Protein 3HZ8 (pdb70)

Foldseek 3Di:
DPFDDDPPFKHWAPDFDDDPDPLAKEKEWEAFLLDPQQLVLLVVVVVLQVVDDPRYDYHYAYADPDPLRLQRRLLVQLCVPQVVVPSSVVSNVSSCCCHPVVFPCSDVVSVLVVLVPDDVTNSVSSSVSSVDVSSNVSSVVSHVCCVVRVVPDPGWIDILRIMTGDDPGSNVSSVSNVSVNVVNSVVSVVVD

Secondary structure (DSSP, 8-state):
--S--BTTTEEE-SSPPPPSSTTSEEEEEEE-TT-HHHHHHHHHHHHHHTT--TTEEEEEEE---SGGGHHHHHHHHHHHHHTGGGHHHHHHHHHIIIIIS---TTSHHHHHHHHHH-TTTTHHHHHHHHHSHHHHHHHHHHHHHHHHTT--SSSEEEETTTEEE--SSHHHHHHHHHHHHHHHHHHHHHT-

B-factor: mean 16.26, std 8.24, range [5.69, 91.49]

CATH classification: 3.40.30.10

Sequence (192 aa):
PAGLVEGQNYTVLANPIPQQQAGKVEVLEFFGYFCPHHCAHLEPVLSKHAKSFKDDMYLRTEHVVWQKEMLLTLARLAAAVDMMAAADSKDVVANSHIFDAMMVNQKIKLQNPEVLKKWLGEQTAFDGKKVLAAYESPESQARADDKMQELTETFQIDDGVPTVIIVGGKYKVEFADWESGMNTIDLLADKVREEQKAAQ

Structure (mmCIF, N/CA/C/O backbone):
data_3HZ8
#
_entry.id   3HZ8
#
_cell.length_a   44.307
_cell.length_b   47.615
_cell.length_c   79.820
_cell.angle_alpha   90.00
_cell.angle_beta   90.00
_cell.angle_gamma   90.00
#
_symmetry.space_group_name_H-M   'P 21 21 21'
#
loop_
_entity.id
_entity.type
_entity.pdbx_description
1 polymer 'Thiol:disulfide interchange protein DsbA'
2 water water
#
loop_
_atom_site.group_PDB
_atom_site.id
_atom_site.type_symbol
_atom_site.label_atom_id
_atom_site.label_alt_id
_atom_site.label_comp_id
_atom_site.label_asym_id
_atom_site.label_entity_id
_atom_site.label_seq_id
_atom_site.pdbx_PDB_ins_code
_atom_site.Cartn_x
_atom_site.Cartn_y
_atom_site.Cartn_z
_atom_site.occupancy
_atom_site.B_iso_or_equiv
_atom_site.auth_seq_id
_atom_site.auth_comp_id
_atom_site.auth_asym_id
_atom_site.auth_atom_id
_atom_site.pdbx_PDB_model_num
ATOM 1 N N . PRO A 1 2 ? 54.651 25.284 -7.868 1.00 27.32 23 PRO A N 1
ATOM 2 C CA . PRO A 1 2 ? 54.237 26.598 -7.288 1.00 26.84 23 PRO A CA 1
ATOM 3 C C . PRO A 1 2 ? 52.744 26.887 -7.498 1.00 26.69 23 PRO A C 1
ATOM 4 O O . PRO A 1 2 ? 52.185 27.802 -6.873 1.00 27.09 23 PRO A O 1
ATOM 6 N N . ALA A 1 3 ? 52.108 26.100 -8.371 1.00 26.19 24 ALA A N 1
ATOM 7 C CA . ALA A 1 3 ? 50.673 26.210 -8.644 1.00 25.48 24 ALA A CA 1
ATOM 8 C C . ALA A 1 3 ? 49.834 25.296 -7.743 1.00 24.61 24 ALA A C 1
ATOM 9 O O . ALA A 1 3 ? 50.259 24.189 -7.385 1.00 25.56 24 ALA A O 1
ATOM 11 N N . GLY A 1 4 ? 48.644 25.768 -7.381 1.00 22.90 25 GLY A N 1
ATOM 12 C CA . GLY A 1 4 ? 47.763 25.018 -6.498 1.00 20.36 25 GLY A CA 1
ATOM 13 C C . GLY A 1 4 ? 48.298 24.947 -5.082 1.00 18.16 25 GLY A C 1
ATOM 14 O O . GLY A 1 4 ? 48.894 25.897 -4.581 1.00 17.70 25 GLY A O 1
ATOM 15 N N . LEU A 1 5 ? 48.082 23.807 -4.442 1.00 16.68 26 LEU A N 1
ATOM 16 C CA . LEU A 1 5 ? 48.472 23.621 -3.053 1.00 15.34 26 LEU A CA 1
ATOM 17 C C . LEU A 1 5 ? 49.971 23.456 -2.898 1.00 14.91 26 LEU A C 1
ATOM 18 O O . LEU A 1 5 ? 50.577 22.605 -3.543 1.00 15.77 26 LEU A O 1
ATOM 23 N N . VAL A 1 6 ? 50.580 24.292 -2.062 1.00 14.31 27 VAL A N 1
ATOM 24 C CA . VAL A 1 6 ? 52.000 24.163 -1.779 1.00 14.54 27 VAL A CA 1
ATOM 25 C C . VAL A 1 6 ? 52.189 24.167 -0.266 1.00 13.65 27 VAL A C 1
ATOM 26 O O . VAL A 1 6 ? 51.970 25.178 0.398 1.00 12.68 27 VAL A O 1
ATOM 30 N N . GLU A 1 7 ? 52.588 23.018 0.275 1.00 13.68 28 GLU A N 1
ATOM 31 C CA . GLU A 1 7 ? 52.771 22.899 1.700 1.00 13.45 28 GLU A CA 1
ATOM 32 C C . GLU A 1 7 ? 53.828 23.865 2.204 1.00 13.55 28 GLU A C 1
ATOM 33 O O . GLU A 1 7 ? 54.931 23.960 1.642 1.00 14.22 28 GLU A O 1
ATOM 39 N N . GLY A 1 8 ? 53.484 24.586 3.268 1.00 13.50 29 GLY A N 1
ATOM 40 C CA . GLY A 1 8 ? 54.355 25.599 3.849 1.00 13.70 29 GLY A CA 1
ATOM 41 C C . GLY A 1 8 ? 54.148 26.977 3.250 1.00 14.42 29 GLY A C 1
ATOM 42 O O . GLY A 1 8 ? 54.684 27.967 3.773 1.00 15.87 29 GLY A O 1
ATOM 43 N N . GLN A 1 9 ? 53.378 27.051 2.162 1.00 14.46 30 GLN A N 1
ATOM 44 C CA . GLN A 1 9 ? 53.135 28.323 1.497 1.00 14.43 30 GLN A CA 1
ATOM 45 C C . GLN A 1 9 ? 51.683 28.765 1.639 1.00 13.54 30 GLN A C 1
ATOM 46 O O . GLN A 1 9 ? 51.415 29.777 2.266 1.00 15.02 30 GLN A O 1
ATOM 52 N N . ASN A 1 10 ? 50.751 28.008 1.070 1.00 12.16 31 ASN A N 1
ATOM 53 C CA . ASN A 1 10 ? 49.336 28.355 1.220 1.00 11.38 31 ASN A CA 1
ATOM 54 C C . ASN A 1 10 ? 48.563 27.432 2.168 1.00 10.62 31 ASN A C 1
ATOM 55 O O . ASN A 1 10 ? 47.401 27.677 2.446 1.00 10.15 31 ASN A O 1
ATOM 60 N N . TYR A 1 11 ? 49.225 26.391 2.671 1.00 9.74 32 TYR A N 1
ATOM 61 C CA . TYR A 1 11 ? 48.643 25.576 3.737 1.00 9.42 32 TYR A CA 1
ATOM 62 C C . TYR A 1 11 ? 49.733 24.887 4.518 1.00 9.04 32 TYR A C 1
ATOM 63 O O . TYR A 1 11 ? 50.872 24.739 4.041 1.00 9.90 32 TYR A O 1
ATOM 72 N N . THR A 1 12 ? 49.383 24.473 5.731 1.00 8.71 33 THR A N 1
ATOM 73 C CA . THR A 1 12 ? 50.252 23.622 6.533 1.00 8.43 33 THR A CA 1
ATOM 74 C C . THR A 1 12 ? 49.430 22.474 7.101 1.00 8.22 33 THR A C 1
ATOM 75 O O . THR A 1 12 ? 48.196 22.481 7.017 1.00 8.46 33 THR A O 1
ATOM 79 N N . VAL A 1 13 ? 50.125 21.473 7.643 1.00 8.43 34 VAL A N 1
ATOM 80 C CA . VAL A 1 13 ? 49.456 20.281 8.185 1.00 8.70 34 VAL A CA 1
ATOM 81 C C . VAL A 1 13 ? 49.594 20.245 9.699 1.00 8.55 34 VAL A C 1
ATOM 82 O O . VAL A 1 13 ? 50.698 20.378 10.231 1.00 8.64 34 VAL A O 1
ATOM 86 N N . LEU A 1 14 ? 48.469 20.055 10.390 1.00 8.05 35 LEU A N 1
ATOM 87 C CA . LEU A 1 14 ? 48.486 20.020 11.851 1.00 8.70 35 LEU A CA 1
ATOM 88 C C . LEU A 1 14 ? 49.236 18.798 12.373 1.00 8.47 35 LEU A C 1
ATOM 89 O O . LEU A 1 14 ? 49.184 17.721 11.759 1.00 8.58 35 LEU A O 1
ATOM 94 N N . ALA A 1 15 ? 49.901 18.974 13.520 1.00 8.09 36 ALA A N 1
ATOM 95 C CA . ALA A 1 15 ? 50.613 17.881 14.180 1.00 7.79 36 ALA A CA 1
ATOM 96 C C . ALA A 1 15 ? 49.656 16.816 14.704 1.00 7.70 36 ALA A C 1
ATOM 97 O O . ALA A 1 15 ? 49.990 15.626 14.744 1.00 7.71 36 ALA A O 1
ATOM 99 N N . ASN A 1 16 ? 48.475 17.266 15.113 1.00 7.32 37 ASN A N 1
ATOM 100 C CA . ASN A 1 16 ? 47.443 16.438 15.710 1.00 7.97 37 ASN A CA 1
ATOM 101 C C . ASN A 1 16 ? 46.112 16.878 15.127 1.00 7.83 37 ASN A C 1
ATOM 102 O O . ASN A 1 16 ? 45.702 18.026 15.313 1.00 7.32 37 ASN A O 1
ATOM 107 N N . PRO A 1 17 ? 45.443 15.983 14.382 1.00 7.76 38 PRO A N 1
ATOM 108 C CA . PRO A 1 17 ? 44.224 16.418 13.714 1.00 7.62 38 PRO A CA 1
ATOM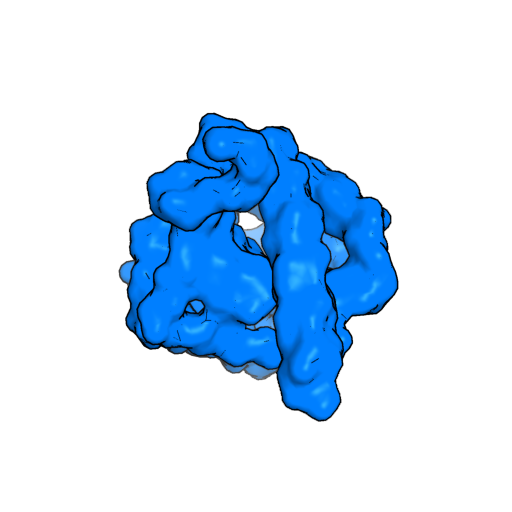 109 C C . PRO A 1 17 ? 43.067 16.678 14.681 1.00 6.97 38 PRO A C 1
ATOM 110 O O . PRO A 1 17 ? 42.968 16.050 15.740 1.00 8.54 38 PRO A O 1
ATOM 114 N N . ILE A 1 18 ? 42.204 17.627 14.317 1.00 6.78 39 ILE A N 1
ATOM 115 C CA . ILE A 1 18 ? 41.007 17.918 15.108 1.00 7.23 39 ILE A CA 1
ATOM 116 C C . ILE A 1 18 ? 39.866 17.016 14.643 1.00 8.20 39 ILE A C 1
ATOM 117 O O . ILE A 1 18 ? 39.526 17.016 13.472 1.00 8.55 39 ILE A O 1
ATOM 122 N N . PRO A 1 19 ? 39.298 16.205 15.557 1.00 8.64 40 PRO A N 1
ATOM 123 C CA . PRO A 1 19 ? 38.174 15.379 15.092 1.00 9.40 40 PRO A CA 1
ATOM 124 C C . PRO A 1 19 ? 37.034 16.219 14.506 1.00 9.66 40 PRO A C 1
ATOM 125 O O . PRO A 1 19 ? 36.653 17.257 15.072 1.00 9.62 40 PRO A O 1
ATOM 129 N N . GLN A 1 20 ? 36.509 15.780 13.366 1.00 10.59 41 GLN A N 1
ATOM 130 C CA . GLN A 1 20 ? 35.392 16.459 12.718 1.00 11.60 41 GLN A CA 1
ATOM 131 C C . GLN A 1 20 ? 34.098 16.153 13.449 1.00 11.79 41 GLN A C 1
ATOM 132 O O . GLN A 1 20 ? 33.951 15.071 14.024 1.00 12.72 41 GLN A O 1
ATOM 138 N N . GLN A 1 21 ? 33.164 17.097 13.427 1.00 11.48 42 GLN A N 1
ATOM 139 C CA . GLN A 1 21 ? 31.841 16.844 14.007 1.00 12.34 42 GLN A CA 1
ATOM 140 C C . GLN A 1 21 ? 31.065 15.778 13.242 1.00 13.31 42 GLN A C 1
ATOM 141 O O . GLN A 1 21 ? 30.390 14.953 13.860 1.00 13.21 42 GLN A O 1
ATOM 147 N N . GLN A 1 22 ? 31.145 15.813 11.905 1.00 14.23 43 GLN A N 1
ATOM 148 C CA . GLN A 1 22 ? 30.439 14.857 11.041 1.00 15.79 43 GLN A CA 1
ATOM 149 C C . GLN A 1 22 ? 31.408 14.005 10.220 1.00 17.23 43 GLN A C 1
ATOM 150 O O . GLN A 1 22 ? 32.163 14.528 9.406 1.00 17.67 43 GLN A O 1
ATOM 156 N N . ALA A 1 23 ? 31.348 12.688 10.421 1.00 18.91 44 ALA A N 1
ATOM 157 C CA . ALA A 1 23 ? 32.107 11.719 9.624 1.00 19.94 44 ALA A CA 1
ATOM 158 C C . ALA A 1 23 ? 31.629 11.671 8.180 1.00 20.46 44 ALA A C 1
ATOM 159 O O . ALA A 1 23 ? 30.455 11.908 7.901 1.00 21.58 44 ALA A O 1
ATOM 161 N N . GLY A 1 24 ? 32.547 11.366 7.263 1.00 20.90 45 GLY A N 1
ATOM 162 C CA . GLY A 1 24 ? 32.216 11.205 5.847 1.00 20.75 45 GLY A CA 1
ATOM 163 C C . GLY A 1 24 ? 31.886 12.501 5.132 1.00 20.21 45 GLY A C 1
ATOM 164 O O . GLY A 1 24 ? 31.493 12.492 3.962 1.00 21.50 45 GLY A O 1
ATOM 165 N N . LYS A 1 25 ? 32.028 13.622 5.837 1.00 19.29 46 LYS A N 1
ATOM 166 C CA . LYS A 1 25 ? 31.874 14.933 5.226 1.00 17.36 46 LYS A CA 1
ATOM 167 C C . LYS A 1 25 ? 33.208 15.679 5.260 1.00 15.80 46 LYS A C 1
ATOM 168 O O . LYS A 1 25 ? 34.175 15.205 5.854 1.00 15.28 46 LYS A O 1
ATOM 174 N N . VAL A 1 26 ? 33.255 16.817 4.582 1.00 14.15 47 VAL A N 1
ATOM 175 C CA . VAL A 1 26 ? 34.442 17.673 4.569 1.00 13.15 47 VAL A CA 1
ATOM 176 C C . VAL A 1 26 ? 34.154 18.905 5.421 1.00 11.06 47 VAL A C 1
ATOM 177 O O . VAL A 1 26 ? 33.378 19.783 5.036 1.00 11.52 47 VAL A O 1
ATOM 181 N N . GLU A 1 27 ? 34.784 18.957 6.588 1.00 9.69 48 GLU A N 1
ATOM 182 C CA . GLU A 1 27 ? 34.586 20.062 7.521 1.00 8.69 48 GLU A CA 1
ATOM 183 C C . GLU A 1 27 ? 35.510 21.235 7.192 1.00 8.13 48 GLU A C 1
ATOM 184 O O . GLU A 1 27 ? 36.686 21.031 6.909 1.00 8.69 48 GLU A O 1
ATOM 190 N N . VAL A 1 28 ? 34.958 22.446 7.236 1.00 7.44 49 VAL A N 1
ATOM 191 C CA . VAL A 1 28 ? 35.744 23.686 7.201 1.00 7.07 49 VAL A CA 1
ATOM 192 C C . VAL A 1 28 ? 35.529 24.310 8.572 1.00 7.30 49 VAL A C 1
ATOM 193 O O . VAL A 1 28 ? 34.398 24.684 8.910 1.00 7.69 49 VAL A O 1
ATOM 197 N N . LEU A 1 29 ? 36.604 24.380 9.368 1.00 6.66 50 LEU A N 1
ATOM 198 C CA . LEU A 1 29 ? 36.513 24.838 10.755 1.00 6.86 50 LEU A CA 1
ATOM 199 C C . LEU A 1 29 ? 37.184 26.206 10.904 1.00 6.49 50 LEU A C 1
ATOM 200 O O . LEU A 1 29 ? 38.357 26.342 10.572 1.00 6.90 50 LEU A O 1
ATOM 205 N N . GLU A 1 30 ? 36.441 27.213 11.361 1.00 6.36 51 GLU A N 1
ATOM 206 C CA . GLU A 1 30 ? 37.014 28.520 11.665 1.00 6.00 51 GLU A CA 1
ATOM 207 C C . GLU A 1 30 ? 37.060 28.740 13.170 1.00 6.13 51 GLU A C 1
ATOM 208 O O . GLU A 1 30 ? 36.021 28.713 13.821 1.00 6.83 51 GLU A O 1
ATOM 214 N N . PHE A 1 31 ? 38.257 28.972 13.706 1.00 5.86 52 PHE A N 1
ATOM 215 C CA . PHE A 1 31 ? 38.401 29.538 15.058 1.00 5.92 52 PHE A CA 1
ATOM 216 C C . PHE A 1 31 ? 38.407 31.058 14.938 1.00 5.91 52 PHE A C 1
ATOM 217 O O . PHE A 1 31 ? 39.077 31.600 14.056 1.00 5.84 52 PHE A O 1
ATOM 225 N N . PHE A 1 32 ? 37.682 31.742 15.822 1.00 5.84 53 PHE A N 1
ATOM 226 C CA . PHE A 1 32 ? 37.535 33.190 15.721 1.00 6.42 53 PHE A CA 1
ATOM 227 C C . PHE A 1 32 ? 37.297 33.762 17.110 1.00 6.57 53 PHE A C 1
ATOM 228 O O . PHE A 1 32 ? 37.150 33.018 18.086 1.00 6.50 53 PHE A O 1
ATOM 236 N N . GLY A 1 33 ? 37.255 35.086 17.196 1.00 6.37 54 GLY A N 1
ATOM 237 C CA . GLY A 1 33 ? 36.745 35.758 18.395 1.00 6.77 54 GLY A CA 1
ATOM 238 C C . GLY A 1 33 ? 35.878 36.911 17.932 1.00 6.75 54 GLY A C 1
ATOM 239 O O . GLY A 1 33 ? 36.164 37.523 16.897 1.00 7.50 54 GLY A O 1
ATOM 240 N N . TYR A 1 34 ? 34.824 37.225 18.685 1.00 6.97 55 TYR A N 1
ATOM 241 C CA . TYR A 1 34 ? 33.954 38.351 18.309 1.00 7.41 55 TYR A CA 1
ATOM 242 C C . TYR A 1 34 ? 34.634 39.735 18.490 1.00 8.18 55 TYR A C 1
ATOM 243 O O . TYR A 1 34 ? 34.178 40.734 17.931 1.00 8.84 55 TYR A O 1
ATOM 252 N N . PHE A 1 35 ? 35.724 39.777 19.252 1.00 8.87 56 PHE A N 1
ATOM 253 C CA . PHE A 1 35 ? 36.487 41.027 19.496 1.00 9.47 56 PHE A CA 1
ATOM 254 C C . PHE A 1 35 ? 37.478 41.323 18.384 1.00 9.52 56 PHE A C 1
ATOM 255 O O . PHE A 1 35 ? 38.191 42.318 18.443 1.00 10.38 56 PHE A O 1
ATOM 263 N N . CYS A 1 36 ? 37.569 40.420 17.406 1.00 9.31 57 CYS A N 1
ATOM 264 C CA . CYS A 1 36 ? 38.698 40.351 16.478 1.00 9.25 57 CYS A CA 1
ATOM 265 C C . CYS A 1 36 ? 38.414 41.079 15.145 1.00 9.00 57 CYS A C 1
ATOM 266 O O . CYS A 1 36 ? 37.599 40.615 14.347 1.00 8.49 57 CYS A O 1
ATOM 269 N N . PRO A 1 37 ? 39.079 42.235 14.905 1.00 9.22 58 PRO A N 1
ATOM 270 C CA . PRO A 1 37 ? 38.797 42.931 13.649 1.00 9.40 58 PRO A CA 1
ATOM 271 C C . PRO A 1 37 ? 39.040 42.140 12.369 1.00 9.34 58 PRO A C 1
ATOM 272 O O . PRO A 1 37 ? 38.231 42.230 11.444 1.00 9.61 58 PRO A O 1
ATOM 276 N N . HIS A 1 38 ? 40.109 41.359 12.308 1.00 9.34 59 HIS A N 1
ATOM 277 C CA A HIS A 1 38 ? 40.363 40.590 11.094 0.50 9.40 59 HIS A CA 1
ATOM 278 C CA B HIS A 1 38 ? 40.387 40.568 11.107 0.50 9.54 59 HIS A CA 1
ATOM 279 C C . HIS A 1 38 ? 39.312 39.505 10.913 1.00 9.19 59 HIS A C 1
ATOM 280 O O . HIS A 1 38 ? 38.959 39.156 9.781 1.00 9.36 59 HIS A O 1
ATOM 293 N N . CYS A 1 39 ? 38.808 38.981 12.030 1.00 8.66 60 CYS A N 1
ATOM 294 C CA . CYS A 1 39 ? 37.733 37.995 11.990 1.00 8.04 60 CYS A CA 1
ATOM 295 C C . CYS A 1 39 ? 36.441 38.621 11.444 1.00 8.22 60 CYS A C 1
ATOM 296 O O . CYS A 1 39 ? 35.706 37.971 10.698 1.00 8.32 60 CYS A O 1
ATOM 299 N N . ALA A 1 40 ? 36.179 39.876 11.820 1.00 8.91 61 ALA A N 1
ATOM 300 C CA . ALA A 1 40 ? 34.997 40.597 11.327 1.00 9.18 61 ALA A CA 1
ATOM 301 C C . ALA A 1 40 ? 35.093 40.839 9.832 1.00 9.59 61 ALA A C 1
ATOM 302 O O . ALA A 1 40 ? 34.065 40.847 9.146 1.00 10.47 61 ALA A O 1
ATOM 304 N N . HIS A 1 41 ? 36.317 41.027 9.333 1.00 10.23 62 HIS A N 1
ATOM 305 C CA . HIS A 1 41 ? 36.529 41.224 7.901 1.00 11.25 62 HIS A CA 1
ATOM 306 C C . HIS A 1 41 ? 36.450 39.930 7.120 1.00 10.25 62 HIS A C 1
ATOM 307 O O . HIS A 1 41 ? 35.954 39.914 5.999 1.00 10.62 62 HIS A O 1
ATOM 314 N N . LEU A 1 42 ? 36.986 38.848 7.684 1.00 9.14 63 LEU A N 1
ATOM 315 C CA . LEU A 1 42 ? 36.867 37.542 7.032 1.00 8.61 63 LEU A CA 1
ATOM 316 C C . LEU A 1 42 ? 35.402 37.105 6.934 1.00 9.10 63 LEU A C 1
ATOM 317 O O . LEU A 1 42 ? 35.009 36.453 5.962 1.00 10.00 63 LEU A O 1
ATOM 322 N N . GLU A 1 43 ? 34.612 37.461 7.954 1.00 9.44 64 GLU A N 1
ATOM 323 C CA . GLU A 1 43 ? 33.246 36.969 8.100 1.00 9.99 64 GLU A CA 1
ATOM 324 C C . GLU A 1 43 ? 32.402 37.016 6.818 1.00 10.40 64 GLU A C 1
ATOM 325 O O . GLU A 1 43 ? 31.925 35.971 6.379 1.00 10.59 64 GLU A O 1
ATOM 331 N N . PRO A 1 44 ? 32.225 38.214 6.207 1.00 11.05 65 PRO A N 1
ATOM 332 C CA . PRO A 1 44 ? 31.386 38.247 5.000 1.00 11.14 65 PRO A CA 1
ATOM 333 C C . PRO A 1 44 ? 31.914 37.419 3.822 1.00 11.15 65 PRO A C 1
ATOM 334 O O . PRO A 1 44 ? 31.123 36.885 3.029 1.00 11.44 65 PRO A O 1
ATOM 338 N N . VAL A 1 45 ? 33.237 37.303 3.713 1.00 10.73 66 VAL A N 1
ATOM 339 C CA . VAL A 1 45 ? 33.856 36.526 2.637 1.00 10.26 66 VAL A CA 1
ATOM 340 C C . VAL A 1 45 ? 33.591 35.036 2.834 1.00 10.40 66 VAL A C 1
ATOM 341 O O . VAL A 1 45 ? 33.186 34.311 1.899 1.00 9.75 66 VAL A O 1
ATOM 345 N N . LEU A 1 46 ? 33.823 34.579 4.066 1.00 9.92 67 LEU A N 1
ATOM 346 C CA . LEU A 1 46 ? 33.709 33.167 4.383 1.00 10.44 67 LEU A CA 1
ATOM 347 C C . LEU A 1 46 ? 32.250 32.727 4.382 1.00 10.19 67 LEU A C 1
ATOM 348 O O . LEU A 1 46 ? 31.922 31.662 3.872 1.00 9.87 67 LEU A O 1
ATOM 353 N N . SER A 1 47 ? 31.383 33.542 4.965 1.00 10.95 68 SER A N 1
ATOM 354 C CA . SER A 1 47 ? 29.965 33.184 4.993 1.00 12.11 68 SER A CA 1
ATOM 355 C C . SER A 1 47 ? 29.364 33.144 3.580 1.00 11.98 68 SER A C 1
ATOM 356 O O . SER A 1 47 ? 28.553 32.257 3.269 1.00 12.83 68 SER A O 1
ATOM 359 N N . LYS A 1 48 ? 29.766 34.083 2.722 1.00 11.86 69 LYS A N 1
ATOM 360 C CA . LYS A 1 48 ? 29.324 34.034 1.326 1.00 12.27 69 LYS A CA 1
ATOM 361 C C . LYS A 1 48 ? 29.838 32.780 0.645 1.00 12.62 69 LYS A C 1
ATOM 362 O O . LYS A 1 48 ? 29.090 32.090 -0.045 1.00 13.27 69 LYS A O 1
ATOM 368 N N . HIS A 1 49 ? 31.122 32.481 0.839 1.00 12.10 70 HIS A N 1
ATOM 369 C CA . HIS A 1 49 ? 31.701 31.330 0.174 1.00 12.58 70 HIS A CA 1
ATOM 370 C C . HIS A 1 49 ? 30.998 30.046 0.592 1.00 13.31 70 HIS A C 1
ATOM 371 O O . HIS A 1 49 ? 30.771 29.165 -0.230 1.00 13.57 70 HIS A O 1
ATOM 378 N N . ALA A 1 50 ? 30.655 29.949 1.877 1.00 14.28 71 ALA A N 1
ATOM 379 C CA . ALA A 1 50 ? 29.967 28.769 2.403 1.00 15.06 71 ALA A CA 1
ATOM 380 C C . ALA A 1 50 ? 28.638 28.486 1.702 1.00 15.95 71 ALA A C 1
ATOM 381 O O . ALA A 1 50 ?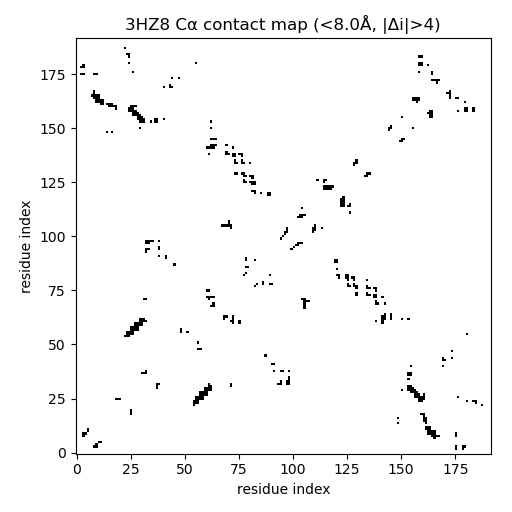 28.183 27.341 1.680 1.00 15.88 71 ALA A O 1
ATOM 383 N N . LYS A 1 51 ? 28.026 29.519 1.121 1.00 17.49 72 LYS A N 1
ATOM 384 C CA . LYS A 1 51 ? 26.799 29.314 0.339 1.00 19.02 72 LYS A CA 1
ATOM 385 C C . LYS A 1 51 ? 27.065 28.473 -0.905 1.00 19.81 72 LYS A C 1
ATOM 386 O O . LYS A 1 51 ? 26.143 27.835 -1.419 1.00 21.08 72 LYS A O 1
ATOM 392 N N . SER A 1 52 ? 28.316 28.475 -1.375 1.00 20.31 73 SER A N 1
ATOM 393 C CA . SER A 1 52 ? 28.745 27.689 -2.549 1.00 21.07 73 SER A CA 1
ATOM 394 C C . SER A 1 52 ? 29.103 26.247 -2.220 1.00 20.72 73 SER A C 1
ATOM 395 O O . SER A 1 52 ? 29.344 25.455 -3.125 1.00 21.09 73 SER A O 1
ATOM 398 N N . PHE A 1 53 ? 29.199 25.919 -0.930 1.00 20.21 74 PHE A N 1
ATOM 399 C CA . PHE A 1 53 ? 29.620 24.584 -0.507 1.00 19.81 74 PHE A CA 1
ATOM 400 C C . PHE A 1 53 ? 28.736 23.499 -1.112 1.00 20.30 74 PHE A C 1
ATOM 401 O O . PHE A 1 53 ? 27.512 23.638 -1.170 1.00 20.52 74 PHE A O 1
ATOM 409 N N . LYS A 1 54 ? 29.370 22.412 -1.537 1.00 20.95 75 LYS A N 1
ATOM 410 C CA . LYS A 1 54 ? 28.669 21.185 -1.901 1.00 21.81 75 LYS A CA 1
ATOM 411 C C . LYS A 1 54 ? 27.954 20.617 -0.678 1.00 21.83 75 LYS A C 1
ATOM 412 O O . LYS A 1 54 ? 28.262 21.002 0.452 1.00 21.74 75 LYS A O 1
ATOM 418 N N . ASP A 1 55 ? 27.005 19.706 -0.903 1.00 21.50 76 ASP A N 1
ATOM 419 C CA . ASP A 1 55 ? 26.214 19.109 0.180 1.00 21.67 76 ASP A CA 1
ATOM 420 C C . ASP A 1 55 ? 27.041 18.290 1.178 1.00 20.82 76 ASP A C 1
ATOM 421 O O . ASP A 1 55 ? 26.573 18.014 2.290 1.00 21.04 76 ASP A O 1
ATOM 426 N N . ASP A 1 56 ? 28.248 17.890 0.778 1.00 19.75 77 ASP A N 1
ATOM 427 C CA . ASP A 1 56 ? 29.129 17.114 1.653 1.00 19.14 77 ASP A CA 1
ATOM 428 C C . ASP A 1 56 ? 30.110 17.980 2.439 1.00 18.43 77 ASP A C 1
ATOM 429 O O . ASP A 1 56 ? 30.960 17.456 3.158 1.00 18.03 77 ASP A O 1
ATOM 434 N N . MET A 1 57 ? 29.974 19.299 2.309 1.00 17.32 78 MET A N 1
ATOM 435 C CA . MET A 1 57 ? 30.810 20.234 3.070 1.00 17.55 78 MET A CA 1
ATOM 436 C C . MET A 1 57 ? 29.981 21.015 4.065 1.00 15.56 78 MET A C 1
ATOM 437 O O . MET A 1 57 ? 28.807 21.264 3.840 1.00 16.17 78 MET A O 1
ATOM 442 N N . TYR A 1 58 ? 30.602 21.435 5.163 1.00 13.49 79 TYR A N 1
ATOM 443 C CA . TYR A 1 58 ? 29.914 22.301 6.109 1.00 11.73 79 TYR A CA 1
ATOM 444 C C . TYR A 1 58 ? 30.905 23.205 6.827 1.00 10.71 79 TYR A C 1
ATOM 445 O O . TYR A 1 58 ? 32.088 22.855 6.959 1.00 10.04 79 TYR A O 1
ATOM 454 N N . LEU A 1 59 ? 30.410 24.357 7.273 1.00 10.56 80 LEU A N 1
ATOM 455 C CA . LEU A 1 59 ? 31.206 25.328 8.021 1.00 10.18 80 LEU A CA 1
ATOM 456 C C . LEU A 1 59 ? 30.909 25.206 9.516 1.00 9.79 80 LEU A C 1
ATOM 457 O O . LEU A 1 59 ? 29.755 25.362 9.948 1.00 11.51 80 LEU A O 1
ATOM 462 N N . ARG A 1 60 ? 31.954 24.902 10.280 1.00 8.59 81 ARG A N 1
ATOM 463 C CA . ARG A 1 60 ? 31.898 24.806 11.735 1.00 7.76 81 ARG A CA 1
ATOM 464 C C . ARG A 1 60 ? 32.669 25.989 12.286 1.00 7.40 81 ARG A C 1
ATOM 465 O O . ARG A 1 60 ? 33.760 26.294 11.784 1.00 7.44 81 ARG A O 1
ATOM 473 N N . THR A 1 61 ? 32.138 26.628 13.323 1.00 7.81 82 THR A N 1
ATOM 474 C CA . THR A 1 61 ? 32.860 27.735 13.957 1.00 7.79 82 THR A CA 1
ATOM 475 C C . THR A 1 61 ? 33.016 27.507 15.454 1.00 8.40 82 THR A C 1
ATOM 476 O O . THR A 1 61 ? 32.124 26.956 16.099 1.00 9.60 82 THR A O 1
ATOM 480 N N . GLU A 1 62 ? 34.169 27.901 15.985 1.00 7.39 8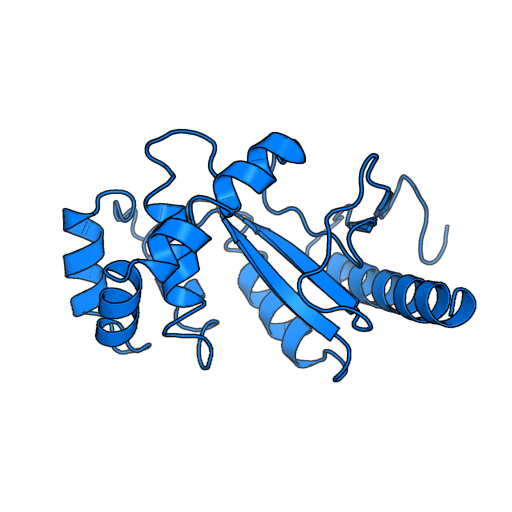3 GLU A N 1
ATOM 481 C CA . GLU A 1 62 ? 34.458 27.754 17.416 1.00 7.73 83 GLU A CA 1
ATOM 482 C C . GLU A 1 62 ? 35.124 29.038 17.905 1.00 7.19 83 GLU A C 1
ATOM 483 O O . GLU A 1 62 ? 36.062 29.532 17.263 1.00 7.74 83 GLU A O 1
ATOM 489 N N . HIS A 1 63 ? 34.629 29.588 19.012 1.00 6.93 84 HIS A N 1
ATOM 490 C CA . HIS A 1 63 ? 35.202 30.819 19.582 1.00 6.94 84 HIS A CA 1
ATOM 491 C C . HIS A 1 63 ? 36.354 30.442 20.492 1.00 7.14 84 HIS A C 1
ATOM 492 O O . HIS A 1 63 ? 36.209 29.550 21.335 1.00 7.50 84 HIS A O 1
ATOM 499 N N . VAL A 1 64 ? 37.503 31.098 20.331 1.00 6.70 85 VAL A N 1
ATOM 500 C CA . VAL A 1 64 ? 38.639 30.812 21.216 1.00 7.35 85 VAL A CA 1
ATOM 501 C C . VAL A 1 64 ? 38.344 31.243 22.658 1.00 7.37 85 VAL A C 1
ATOM 502 O O . VAL A 1 64 ? 37.526 32.139 22.899 1.00 6.98 85 VAL A O 1
ATOM 506 N N . VAL A 1 65 ? 38.999 30.589 23.620 1.00 7.47 86 VAL A N 1
ATOM 507 C CA . VAL A 1 65 ? 38.913 31.009 25.023 1.00 7.75 86 VAL A CA 1
ATOM 508 C C . VAL A 1 65 ? 40.341 31.117 25.554 1.00 7.95 86 VAL A C 1
ATOM 509 O O . VAL A 1 65 ? 41.008 30.103 25.776 1.00 8.72 86 VAL A O 1
ATOM 513 N N . TRP A 1 66 ? 40.805 32.356 25.720 1.00 8.39 87 TRP A N 1
ATOM 514 C CA . TRP A 1 66 ? 42.196 32.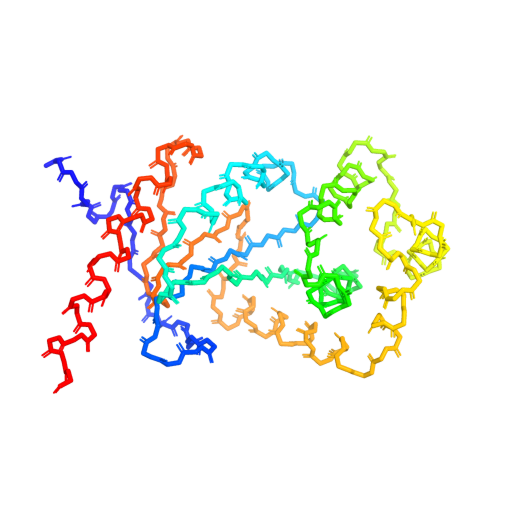642 26.076 1.00 8.42 87 TRP A CA 1
ATOM 515 C C . TRP A 1 66 ? 42.327 33.174 27.505 1.00 8.65 87 TRP A C 1
ATOM 516 O O . TRP A 1 66 ? 43.431 33.354 28.002 1.00 10.02 87 TRP A O 1
ATOM 527 N N . GLN A 1 67 ? 41.192 33.436 28.139 1.00 8.23 88 GLN A N 1
ATOM 528 C CA . GLN A 1 67 ? 41.151 33.857 29.542 1.00 8.42 88 GLN A CA 1
ATOM 529 C C . GLN A 1 67 ? 39.752 33.577 30.079 1.00 8.52 88 GLN A C 1
ATOM 530 O O . GLN A 1 67 ? 38.805 33.431 29.299 1.00 8.45 88 GLN A O 1
ATOM 536 N N . LYS A 1 68 ? 39.596 33.499 31.405 1.00 9.57 89 LYS A N 1
ATOM 537 C CA . LYS A 1 68 ? 38.297 33.088 31.960 1.00 10.28 89 LYS A CA 1
ATOM 538 C C . LYS A 1 68 ? 37.170 34.042 31.564 1.00 9.95 89 LYS A C 1
ATOM 539 O O . LYS A 1 68 ? 36.028 33.629 31.420 1.00 9.92 89 LYS A O 1
ATOM 545 N N . GLU A 1 69 ? 37.510 35.318 31.376 1.00 9.83 90 GLU A N 1
ATOM 546 C CA . GLU A 1 69 ? 36.519 36.326 31.017 1.00 9.99 90 GLU A CA 1
ATOM 547 C C . GLU A 1 69 ? 35.955 36.108 29.616 1.00 9.32 90 GLU A C 1
ATOM 548 O O . GLU A 1 69 ? 34.907 36.646 29.274 1.00 10.03 90 GLU A O 1
ATOM 554 N N . MET A 1 70 ? 36.660 35.315 28.818 1.00 8.59 91 MET A N 1
ATOM 555 C CA . MET A 1 70 ? 36.294 35.096 27.412 1.00 8.11 91 MET A CA 1
ATOM 556 C C . MET A 1 70 ? 35.264 33.979 27.234 1.00 8.46 91 MET A C 1
ATOM 557 O O . MET A 1 70 ? 34.669 33.853 26.164 1.00 7.22 91 MET A O 1
ATOM 562 N N . LEU A 1 71 ? 35.053 33.187 28.286 1.00 8.31 92 LEU A N 1
ATOM 563 C CA A LEU A 1 71 ? 34.074 32.102 28.238 0.50 8.55 92 LEU A CA 1
ATOM 564 C CA B LEU A 1 71 ? 34.064 32.108 28.256 0.50 8.75 92 LEU A CA 1
ATOM 565 C C . LEU A 1 71 ? 32.671 32.606 27.899 1.00 8.95 92 LEU A C 1
ATOM 566 O O . LEU A 1 71 ? 31.938 31.934 27.206 1.00 9.90 92 LEU A O 1
ATOM 575 N N . THR A 1 72 ? 32.320 33.800 28.382 1.00 9.02 93 THR A N 1
ATOM 576 C CA . THR A 1 72 ? 31.009 34.391 28.077 1.00 9.67 93 THR A CA 1
ATOM 577 C C . THR A 1 72 ? 30.805 34.601 26.572 1.00 8.87 93 THR A C 1
ATOM 578 O O . THR A 1 72 ? 29.713 34.361 26.033 1.00 8.79 93 THR A O 1
ATOM 582 N N . LEU A 1 73 ? 31.873 35.015 25.893 1.00 8.40 94 LEU A N 1
ATOM 583 C CA . LEU A 1 73 ? 31.795 35.204 24.448 1.00 8.17 94 LEU A CA 1
ATOM 584 C C . LEU A 1 73 ? 31.669 33.877 23.723 1.00 7.94 94 LEU A C 1
ATOM 585 O O . LEU A 1 73 ? 30.975 33.783 22.720 1.00 8.04 94 LEU A O 1
ATOM 590 N N . ALA A 1 74 ? 32.360 32.852 24.215 1.00 7.05 95 ALA A N 1
ATOM 591 C CA . ALA A 1 74 ? 32.191 31.507 23.667 1.00 7.72 95 ALA A CA 1
ATOM 592 C C . ALA A 1 74 ? 30.758 30.986 23.886 1.00 8.61 95 ALA A C 1
ATOM 593 O O . ALA A 1 74 ? 30.183 30.351 22.986 1.00 8.92 95 ALA A O 1
ATOM 595 N N . ARG A 1 75 ? 30.166 31.271 25.052 1.00 8.58 96 ARG A N 1
ATOM 596 C CA . ARG A 1 75 ? 28.771 30.897 25.297 1.00 9.35 96 ARG A CA 1
ATOM 597 C C . ARG A 1 75 ? 27.809 31.621 24.344 1.00 9.15 96 ARG A C 1
ATOM 598 O O . ARG A 1 75 ? 26.815 31.033 23.888 1.00 9.27 96 ARG A O 1
ATOM 606 N N . LEU A 1 76 ? 28.096 32.891 24.052 1.00 9.27 97 LEU A N 1
ATOM 607 C CA . LEU A 1 76 ? 27.361 33.619 23.005 1.00 9.70 97 LEU A CA 1
ATOM 608 C C . LEU A 1 76 ? 27.486 32.936 21.645 1.00 10.11 97 LEU A C 1
ATOM 609 O O . LEU A 1 76 ? 26.484 32.781 20.943 1.00 10.49 97 LEU A O 1
ATOM 614 N N . ALA A 1 77 ? 28.711 32.571 21.254 1.00 9.64 98 ALA A N 1
ATOM 615 C CA . ALA A 1 77 ? 28.920 31.890 19.968 1.00 10.62 98 ALA A CA 1
ATOM 616 C C . ALA A 1 77 ? 28.106 30.594 19.925 1.00 10.46 98 ALA A C 1
ATOM 617 O O . ALA A 1 77 ? 27.441 30.289 18.911 1.00 11.67 98 ALA A O 1
ATOM 619 N N . ALA A 1 78 ? 28.145 29.846 21.028 1.00 10.86 99 ALA A N 1
ATOM 620 C CA . ALA A 1 78 ? 27.370 28.617 21.165 1.00 11.43 99 ALA A CA 1
ATOM 621 C C . ALA A 1 78 ? 25.885 28.917 20.967 1.00 12.44 99 ALA A C 1
ATOM 622 O O . ALA A 1 78 ? 25.215 28.245 20.188 1.00 13.17 99 ALA A O 1
ATOM 624 N N . ALA A 1 79 ? 25.386 29.948 21.644 1.00 12.83 100 ALA A N 1
ATOM 625 C CA . ALA A 1 79 ? 23.968 30.300 21.565 1.00 13.33 100 ALA A CA 1
ATOM 626 C C . ALA A 1 79 ? 23.526 30.679 20.145 1.00 14.32 100 ALA A C 1
ATOM 627 O O . ALA A 1 79 ? 22.412 30.337 19.719 1.00 14.33 100 ALA A O 1
ATOM 629 N N . VAL A 1 80 ? 24.381 31.406 19.424 1.00 14.85 101 VAL A N 1
ATOM 630 C CA . VAL A 1 80 ? 24.098 31.803 18.039 1.00 16.43 101 VAL A CA 1
ATOM 631 C C . VAL A 1 80 ? 24.012 30.554 17.175 1.00 17.63 101 VAL A C 1
ATOM 632 O O . VAL A 1 80 ? 23.109 30.420 16.348 1.00 18.14 101 VAL A O 1
ATOM 636 N N . ASP A 1 81 ? 24.954 29.637 17.368 1.00 19.00 102 ASP A N 1
ATOM 637 C CA . ASP A 1 81 ? 24.951 28.391 16.617 1.00 20.53 102 ASP A CA 1
ATOM 638 C C . ASP A 1 81 ? 23.646 27.628 16.834 1.00 21.49 102 ASP A C 1
ATOM 639 O O . ASP A 1 81 ? 23.056 27.121 15.873 1.00 22.64 102 ASP A O 1
ATOM 644 N N . MET A 1 82 ? 23.194 27.595 18.093 1.00 21.82 103 MET A N 1
ATOM 645 C CA A MET A 1 82 ? 21.980 26.892 18.510 0.50 22.23 103 MET A CA 1
ATOM 646 C CA B MET A 1 82 ? 21.975 26.886 18.482 0.50 21.94 103 MET A CA 1
ATOM 647 C C . MET A 1 82 ? 20.710 27.549 17.957 1.00 22.88 103 MET A C 1
ATOM 648 O O . MET A 1 82 ? 20.050 27.029 17.053 1.00 22.94 103 MET A O 1
ATOM 657 N N . ALA A 1 83 ? 20.376 28.695 18.530 1.00 23.97 104 ALA A N 1
ATOM 658 C CA . ALA A 1 83 ? 19.104 29.362 18.282 1.00 25.40 104 ALA A CA 1
ATOM 659 C C . ALA A 1 83 ? 19.018 30.117 16.964 1.00 26.26 104 ALA A C 1
ATOM 660 O O . ALA A 1 83 ? 17.919 30.410 16.477 1.00 26.85 104 ALA A O 1
ATOM 662 N N . ALA A 1 84 ? 20.165 30.456 16.394 1.00 27.29 105 ALA A N 1
ATOM 663 C CA . ALA A 1 84 ? 20.178 31.239 15.175 1.00 27.91 105 ALA A CA 1
ATOM 664 C C . ALA A 1 84 ? 20.792 30.484 14.002 1.00 28.61 105 ALA A C 1
ATOM 665 O O . ALA A 1 84 ? 21.292 31.109 13.065 1.00 28.97 105 ALA A O 1
ATOM 667 N N . ALA A 1 85 ? 20.745 29.150 14.041 1.00 29.07 106 ALA A N 1
ATOM 668 C CA . ALA A 1 85 ? 21.331 28.337 12.966 1.00 29.47 106 ALA A CA 1
ATOM 669 C C . ALA A 1 85 ? 20.873 28.787 11.573 1.00 29.88 106 ALA A C 1
ATOM 670 O O . ALA A 1 85 ? 21.691 28.867 10.651 1.00 30.13 106 ALA A O 1
ATOM 672 N N . ASP A 1 86 ? 19.583 29.109 11.432 1.00 30.18 107 ASP A N 1
ATOM 673 C CA . ASP A 1 86 ? 19.012 29.488 10.123 1.00 30.42 107 ASP A CA 1
ATOM 674 C C . ASP A 1 86 ? 19.350 30.910 9.654 1.00 29.72 107 ASP A C 1
ATOM 675 O O . ASP A 1 86 ? 19.197 31.237 8.470 1.00 30.05 107 ASP A O 1
ATOM 680 N N . SER A 1 87 ? 19.797 31.764 10.568 1.00 28.70 108 SER A N 1
ATOM 681 C CA . SER A 1 87 ? 20.295 33.081 10.167 1.00 27.61 108 SER A CA 1
ATOM 682 C C . SER A 1 87 ? 21.504 33.491 11.001 1.00 26.40 108 SER A C 1
ATOM 683 O O . SER A 1 87 ? 21.543 34.569 11.589 1.00 25.97 108 SER A O 1
ATOM 686 N N . LYS A 1 88 ? 22.488 32.600 11.034 1.00 24.83 109 LYS A N 1
ATOM 687 C CA . LYS A 1 88 ? 23.749 32.838 11.721 1.00 23.68 109 LYS A CA 1
ATOM 688 C C . LYS A 1 88 ? 24.486 34.054 11.143 1.00 22.96 109 LYS A C 1
ATOM 689 O O . LYS A 1 88 ? 25.151 34.794 11.870 1.00 22.34 109 LYS A O 1
ATOM 695 N N . ASP A 1 89 ? 24.350 34.275 9.836 1.00 22.44 110 ASP A N 1
ATOM 696 C CA . ASP A 1 89 ? 25.091 35.347 9.179 1.00 22.03 110 ASP A CA 1
ATOM 697 C C . ASP A 1 89 ? 24.720 36.736 9.672 1.00 21.55 110 ASP A C 1
ATOM 698 O O . ASP A 1 89 ? 25.607 37.552 9.928 1.00 21.15 110 ASP A O 1
ATOM 703 N N . VAL A 1 90 ? 23.412 36.991 9.804 1.00 21.21 111 VAL A N 1
ATOM 704 C CA A VAL A 1 90 ? 22.884 38.229 10.381 0.50 21.01 111 VAL A CA 1
ATOM 705 C CA B VAL A 1 90 ? 22.967 38.265 10.365 0.50 20.99 111 VAL A CA 1
ATOM 706 C C . VAL A 1 90 ? 23.345 38.394 11.838 1.00 20.49 111 VAL A C 1
ATOM 707 O O . VAL A 1 90 ? 23.775 39.462 12.247 1.00 20.78 111 VAL A O 1
ATOM 714 N N . ALA A 1 91 ? 23.233 37.309 12.609 1.00 19.83 112 ALA A N 1
ATOM 715 C CA . ALA A 1 91 ? 23.632 37.326 14.032 1.00 18.67 112 ALA A CA 1
ATOM 716 C C . ALA A 1 91 ? 25.113 37.690 14.199 1.00 18.13 112 ALA A C 1
ATOM 717 O O . ALA A 1 91 ? 25.462 38.617 14.930 1.00 17.26 112 ALA A O 1
ATOM 719 N N . ASN A 1 92 ? 25.981 36.980 13.479 1.00 17.20 113 ASN A N 1
ATOM 720 C CA . ASN A 1 92 ? 27.404 37.263 13.529 1.00 16.84 113 ASN A CA 1
ATOM 721 C C . ASN A 1 92 ? 27.732 38.668 13.077 1.00 17.00 113 ASN A C 1
ATOM 722 O O . ASN A 1 92 ? 28.543 39.354 13.700 1.00 16.44 113 ASN A O 1
ATOM 727 N N . SER A 1 93 ? 27.075 39.081 11.992 1.00 17.66 114 SER A N 1
ATOM 728 C CA . SER A 1 93 ? 27.158 40.447 11.503 1.00 18.71 114 SER A CA 1
ATOM 729 C C . SER A 1 93 ? 26.846 41.448 12.615 1.00 18.14 114 SER A C 1
ATOM 730 O O . SER A 1 93 ? 27.637 42.356 12.853 1.00 18.10 114 SER A O 1
ATOM 733 N N . HIS A 1 94 ? 25.706 41.247 13.283 1.00 17.96 115 HIS A N 1
ATOM 734 C CA . HIS A 1 94 ? 25.263 42.100 14.399 1.00 17.94 115 HIS A CA 1
ATOM 735 C C . HIS A 1 94 ? 26.271 42.097 15.559 1.00 17.01 115 HIS A C 1
ATOM 736 O O . HIS A 1 94 ? 26.598 43.135 16.115 1.00 16.16 115 HIS A O 1
ATOM 743 N N . ILE A 1 95 ? 26.788 40.925 15.900 1.00 15.83 116 ILE A N 1
ATOM 744 C CA . ILE A 1 95 ? 27.695 40.809 17.048 1.00 15.41 116 ILE A CA 1
ATOM 745 C C . ILE A 1 95 ? 29.067 41.411 16.783 1.00 15.38 116 ILE A C 1
ATOM 746 O O . ILE A 1 95 ? 29.621 42.108 17.630 1.00 15.27 116 ILE A O 1
ATOM 751 N N . PHE A 1 96 ? 29.632 41.127 15.610 1.00 14.74 117 PHE A N 1
ATOM 752 C CA . PHE A 1 96 ? 30.890 41.758 15.249 1.00 14.74 117 PHE A CA 1
ATOM 753 C C . PHE A 1 96 ? 30.769 43.278 15.250 1.00 15.33 117 PHE A C 1
ATOM 754 O O . PHE A 1 96 ? 31.669 43.947 15.726 1.00 15.17 117 PHE A O 1
ATOM 762 N N . ASP A 1 97 ? 29.663 43.806 14.716 1.00 16.41 118 ASP A N 1
ATOM 763 C CA . ASP A 1 97 ? 29.459 45.263 14.716 1.00 17.83 118 ASP A CA 1
ATOM 764 C C . ASP A 1 97 ? 29.422 45.800 16.152 1.00 17.40 118 ASP A C 1
ATOM 765 O O . ASP A 1 97 ? 30.172 46.708 16.501 1.00 18.14 118 ASP A O 1
ATOM 770 N N . ALA A 1 98 ? 28.580 45.197 16.986 1.00 17.28 119 ALA A N 1
ATOM 771 C CA . ALA A 1 98 ? 28.470 45.590 18.395 1.00 17.44 119 ALA A CA 1
ATOM 772 C C . ALA A 1 98 ? 29.812 45.609 19.135 1.00 17.64 119 ALA A C 1
ATOM 773 O O . ALA A 1 98 ? 30.113 46.557 19.854 1.00 17.98 119 ALA A O 1
ATOM 775 N N . MET A 1 99 ? 30.620 44.560 18.953 1.00 17.65 120 MET A N 1
ATOM 776 C CA A MET A 1 99 ? 31.911 44.442 19.632 0.50 17.88 120 MET A CA 1
ATOM 777 C CA B MET A 1 99 ? 31.900 44.480 19.648 0.50 17.90 120 MET A CA 1
ATOM 778 C C . MET A 1 99 ? 32.998 45.296 18.990 1.00 18.54 120 MET A C 1
ATOM 779 O O . MET A 1 99 ? 33.652 46.081 19.655 1.00 19.26 120 MET A O 1
ATOM 788 N N . VAL A 1 100 ? 33.187 45.112 17.687 1.00 19.38 121 VAL A N 1
ATOM 789 C CA . VAL A 1 100 ? 34.285 45.755 16.973 1.00 20.55 121 VAL A CA 1
ATOM 790 C C . VAL A 1 100 ? 34.007 47.240 16.711 1.00 21.29 121 VAL A C 1
ATOM 791 O O . VAL A 1 100 ? 34.843 48.089 17.022 1.00 22.12 121 VAL A O 1
ATOM 795 N N . ASN A 1 101 ? 32.824 47.549 16.182 1.00 22.02 122 ASN A N 1
ATOM 796 C CA . ASN A 1 101 ? 32.464 48.935 15.860 1.00 22.56 122 ASN A CA 1
ATOM 797 C C . ASN A 1 101 ? 31.870 49.730 17.032 1.00 22.66 122 ASN A C 1
ATOM 798 O O . ASN A 1 101 ? 32.344 50.825 17.330 1.00 23.32 122 ASN A O 1
ATOM 803 N N . GLN A 1 102 ? 30.862 49.172 17.707 1.00 22.34 123 GLN A N 1
ATOM 804 C CA . GLN A 1 102 ? 30.165 49.878 18.799 1.00 22.01 123 GLN A CA 1
ATOM 805 C C . GLN A 1 102 ? 30.899 49.849 20.153 1.00 22.08 123 GLN A C 1
ATOM 806 O O . GLN A 1 102 ? 30.600 50.651 21.039 1.00 21.93 123 GLN A O 1
ATOM 812 N N . LYS A 1 103 ? 31.847 48.921 20.314 1.00 21.89 124 LYS A N 1
ATOM 813 C CA . LYS A 1 103 ? 32.588 48.749 21.578 1.00 22.01 124 LYS A CA 1
ATOM 814 C C . LYS A 1 103 ? 31.716 48.346 22.786 1.00 21.24 124 LYS A C 1
ATOM 815 O O . LYS A 1 103 ? 32.021 48.684 23.931 1.00 20.87 124 LYS A O 1
ATOM 821 N N . ILE A 1 104 ? 30.639 47.609 22.523 1.00 20.09 125 ILE A N 1
ATOM 822 C CA . ILE A 1 104 ? 29.779 47.097 23.589 1.00 19.55 125 ILE A CA 1
ATOM 823 C C . ILE A 1 104 ? 30.448 45.926 24.312 1.00 18.81 125 ILE A C 1
ATOM 824 O O . ILE A 1 104 ? 31.054 45.054 23.674 1.00 18.64 125 ILE A O 1
ATOM 829 N N . LYS A 1 105 ? 30.317 45.898 25.635 1.00 17.34 126 LYS A N 1
ATOM 830 C CA . LYS A 1 105 ? 30.934 44.845 26.434 1.00 16.99 126 LYS A CA 1
ATOM 831 C C . LYS A 1 105 ? 30.055 43.601 26.540 1.00 15.33 126 LYS A C 1
ATOM 832 O O . LYS A 1 105 ? 29.557 43.246 27.613 1.00 14.83 126 LYS A O 1
ATOM 838 N N . LEU A 1 106 ? 29.913 42.923 25.407 1.00 14.34 127 LEU A N 1
ATOM 839 C CA . LEU A 1 106 ? 29.129 41.695 25.364 1.00 13.34 127 LEU A CA 1
ATOM 840 C C . LEU A 1 106 ? 29.745 40.541 26.170 1.00 13.25 127 LEU A C 1
ATOM 841 O O . LEU A 1 106 ? 29.089 39.524 26.389 1.00 13.02 127 LEU A O 1
ATOM 846 N N . GLN A 1 107 ? 30.996 40.695 26.614 1.00 13.35 128 GLN A N 1
ATOM 847 C CA . GLN A 1 107 ? 31.610 39.673 27.479 1.00 13.40 128 GLN A CA 1
ATOM 848 C C . GLN A 1 107 ? 31.067 39.716 28.913 1.00 13.36 128 GLN A C 1
ATOM 849 O O . GLN A 1 107 ? 31.353 38.818 29.727 1.00 13.16 128 GLN A O 1
ATOM 855 N N . ASN A 1 108 ? 30.296 40.765 29.213 1.00 13.67 129 ASN A N 1
ATOM 856 C CA . ASN A 1 108 ? 29.651 40.912 30.525 1.00 14.62 129 ASN A CA 1
ATOM 857 C C . ASN A 1 108 ? 28.216 40.417 30.432 1.00 14.32 129 ASN A C 1
ATOM 858 O O . ASN A 1 108 ? 27.413 41.049 29.754 1.00 14.40 129 ASN A O 1
ATOM 863 N N . PRO A 1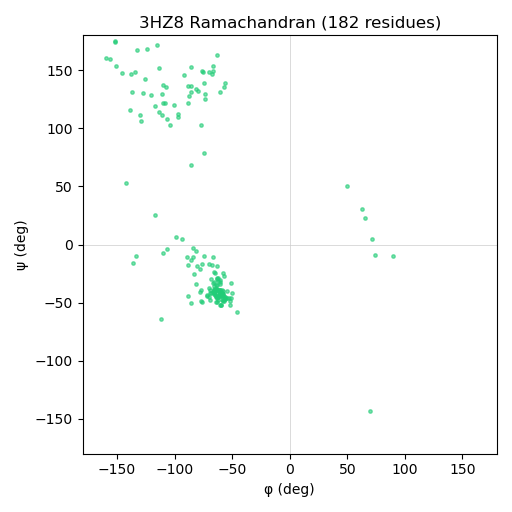 109 ? 27.887 39.295 31.107 1.00 14.28 130 PRO A N 1
ATOM 864 C CA . PRO A 1 109 ? 26.549 38.707 30.977 1.00 14.75 130 PRO A CA 1
ATOM 865 C C . PRO A 1 109 ? 25.380 39.678 31.194 1.00 15.05 130 PRO A C 1
ATOM 866 O O . PRO A 1 109 ? 24.352 39.526 30.537 1.00 15.08 130 PRO A O 1
ATOM 870 N N . GLU A 1 110 ? 25.530 40.667 32.076 1.00 15.13 131 GLU A N 1
ATOM 871 C CA . GLU A 1 110 ? 24.442 41.634 32.297 1.00 16.01 131 GLU A CA 1
ATOM 872 C C . GLU A 1 110 ? 24.185 42.501 31.074 1.00 15.39 131 GLU A C 1
ATOM 873 O O . GLU A 1 110 ? 23.034 42.818 30.749 1.00 17.19 131 GLU A O 1
ATOM 879 N N . VAL A 1 111 ? 25.270 42.911 30.430 1.00 14.37 132 VAL A N 1
ATOM 880 C CA . VAL A 1 111 ? 25.215 43.684 29.182 1.00 12.99 132 VAL A CA 1
ATOM 881 C C . VAL A 1 111 ? 24.711 42.819 28.018 1.00 12.76 132 VAL A C 1
ATOM 882 O O . VAL A 1 111 ? 23.840 43.233 27.246 1.00 13.13 132 VAL A O 1
ATOM 886 N N . LEU A 1 112 ? 25.242 41.602 27.917 1.00 11.81 133 LEU A N 1
ATOM 887 C CA . LEU A 1 112 ? 24.886 40.687 26.838 1.00 11.46 133 LEU A CA 1
ATOM 888 C C . LEU A 1 112 ? 23.404 40.312 26.850 1.00 11.50 133 LEU A C 1
ATOM 889 O O . LEU A 1 112 ? 22.749 40.310 25.809 1.00 11.43 133 LEU A O 1
ATOM 894 N N . LYS A 1 113 ? 22.876 39.989 28.026 1.00 11.37 134 LYS A N 1
ATOM 895 C CA . LYS A 1 113 ? 21.487 39.524 28.098 1.00 11.46 134 LYS A CA 1
ATOM 896 C C . LYS A 1 113 ? 20.486 40.615 27.698 1.00 10.87 134 LYS A C 1
ATOM 897 O O . LYS A 1 113 ? 19.521 40.343 26.976 1.00 10.56 134 LYS A O 1
ATOM 903 N N . LYS A 1 114 ? 20.723 41.846 28.146 1.00 10.72 135 LYS A N 1
ATOM 904 C CA . LYS A 1 114 ? 19.895 42.986 27.744 1.00 11.66 135 LYS A CA 1
ATOM 905 C C . LYS A 1 114 ? 19.982 43.203 26.233 1.00 10.51 135 LYS A C 1
ATOM 906 O O . LYS A 1 114 ? 18.962 43.367 25.566 1.00 10.51 135 LYS A O 1
ATOM 912 N N . TRP A 1 115 ? 21.208 43.196 25.707 1.00 10.82 136 TRP A N 1
ATOM 913 C CA . TRP A 1 115 ? 21.443 43.370 24.272 1.00 10.19 136 TRP A CA 1
ATOM 914 C C . TRP A 1 115 ? 20.719 42.292 23.447 1.00 9.58 136 TRP A C 1
ATOM 915 O O . TRP A 1 115 ? 20.027 42.596 22.460 1.00 9.08 136 TRP A O 1
ATOM 926 N N . LEU A 1 116 ? 20.860 41.035 23.857 1.00 9.52 137 LEU A N 1
ATOM 927 C CA . LEU A 1 116 ? 20.214 39.944 23.131 1.00 9.43 137 LEU A CA 1
ATOM 928 C C . LEU A 1 116 ? 18.695 40.117 23.106 1.00 9.59 137 LEU A C 1
ATOM 9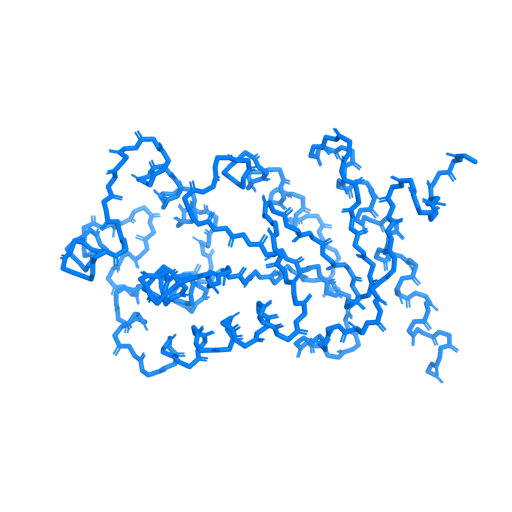29 O O . LEU A 1 116 ? 18.061 39.925 22.067 1.00 10.41 137 LEU A O 1
ATOM 934 N N . GLY A 1 117 ? 18.115 40.471 24.253 1.00 9.49 138 GLY A N 1
ATOM 935 C CA . GLY A 1 117 ? 16.674 40.660 24.331 1.00 9.72 138 GLY A CA 1
ATOM 936 C C . GLY A 1 117 ? 16.126 41.692 23.363 1.00 10.10 138 GLY A C 1
ATOM 937 O O . GLY A 1 117 ? 14.970 41.604 22.963 1.00 9.66 138 GLY A O 1
ATOM 938 N N . GLU A 1 118 ? 16.969 42.655 22.986 1.00 10.35 139 GLU A N 1
ATOM 939 C CA . GLU A 1 118 ? 16.607 43.746 22.085 1.00 10.90 139 GLU A CA 1
ATOM 940 C C . GLU A 1 118 ? 16.824 43.474 20.593 1.00 12.06 139 GLU A C 1
ATOM 941 O O . GLU A 1 118 ? 16.366 44.251 19.777 1.00 11.78 139 GLU A O 1
ATOM 947 N N . GLN A 1 119 ? 17.504 42.384 20.239 1.00 12.95 140 GLN A N 1
ATOM 948 C CA . GLN A 1 119 ? 17.762 42.083 18.819 1.00 14.70 140 GLN A CA 1
ATOM 949 C C . GLN A 1 119 ? 16.569 41.403 18.133 1.00 15.69 140 GLN A C 1
ATOM 950 O O . GLN A 1 119 ? 15.995 40.473 18.679 1.00 16.47 140 GLN A O 1
ATOM 956 N N . THR A 1 120 ? 16.209 41.871 16.933 1.00 18.71 141 THR A N 1
ATOM 957 C CA . THR A 1 120 ? 15.163 41.214 16.118 1.00 19.56 141 THR A CA 1
ATOM 958 C C . THR A 1 120 ? 15.536 41.020 14.635 1.00 20.37 141 THR A C 1
ATOM 959 O O . THR A 1 120 ? 14.805 40.331 13.905 1.00 21.41 141 THR A O 1
ATOM 963 N N . ALA A 1 121 ? 16.644 41.629 14.196 1.00 20.74 142 ALA A N 1
ATOM 964 C CA . ALA A 1 121 ? 17.189 41.359 12.842 1.00 20.56 142 ALA A CA 1
ATOM 965 C C . ALA A 1 121 ? 17.548 39.891 12.729 1.00 20.63 142 ALA A C 1
ATOM 966 O O . ALA A 1 121 ? 17.495 39.307 11.639 1.00 20.95 142 ALA A O 1
ATOM 968 N N . PHE A 1 122 ? 17.958 39.332 13.867 1.00 19.79 143 PHE A N 1
ATOM 969 C CA . PHE A 1 122 ? 17.914 37.911 14.127 1.00 19.05 143 PHE A CA 1
ATOM 970 C C . PHE A 1 122 ? 17.095 37.728 15.408 1.00 19.10 143 PHE A C 1
ATOM 971 O O . PHE A 1 122 ? 16.822 38.714 16.110 1.00 19.58 143 PHE A O 1
ATOM 979 N N . ASP A 1 123 ? 16.711 36.490 15.707 1.00 19.55 144 ASP A N 1
ATOM 980 C CA . ASP A 1 123 ? 15.850 36.181 16.855 1.00 19.36 144 ASP A CA 1
ATOM 981 C C . ASP A 1 123 ? 16.625 36.288 18.171 1.00 18.60 144 ASP A C 1
ATOM 982 O O . ASP A 1 123 ? 17.028 35.273 18.752 1.00 18.46 144 ASP A O 1
ATOM 987 N N . GLY A 1 124 ? 16.817 37.523 18.633 1.00 18.14 145 GLY A N 1
ATOM 988 C CA . GLY A 1 124 ? 17.533 37.772 19.894 1.00 18.04 145 GLY A CA 1
ATOM 989 C C . GLY A 1 124 ? 16.987 37.035 21.113 1.00 17.72 145 GLY A C 1
ATOM 990 O O . GLY A 1 124 ? 17.755 36.543 21.948 1.00 17.13 145 GLY A O 1
ATOM 991 N N . LYS A 1 125 ? 15.660 36.953 21.230 1.00 18.08 146 LYS A N 1
ATOM 992 C CA . LYS A 1 125 ? 15.058 36.228 22.354 1.00 18.49 146 LYS A CA 1
ATOM 993 C C . LYS A 1 125 ? 15.370 34.732 22.343 1.00 18.24 146 LYS A C 1
ATOM 994 O O . LYS A 1 125 ? 15.598 34.148 23.403 1.00 18.10 146 LYS A O 1
ATOM 1000 N N . LYS A 1 126 ? 15.393 34.119 21.152 1.00 18.43 147 LYS A N 1
ATOM 1001 C CA . LYS A 1 126 ? 15.739 32.693 21.043 1.00 18.45 147 LYS A CA 1
ATOM 1002 C C . LYS A 1 126 ? 17.210 32.443 21.358 1.00 17.30 147 LYS A C 1
ATOM 1003 O O . LYS A 1 126 ? 17.540 31.451 22.007 1.00 17.76 147 LYS A O 1
ATOM 1009 N N . VAL A 1 127 ? 18.076 33.352 20.911 1.00 16.10 148 VAL A N 1
ATOM 1010 C CA . VAL A 1 127 ? 19.506 33.266 21.228 1.00 15.21 148 VAL A CA 1
ATOM 1011 C C . VAL A 1 127 ? 19.731 33.471 22.737 1.00 14.51 148 VAL A C 1
ATOM 1012 O O . VAL A 1 127 ? 20.518 32.762 23.360 1.00 13.91 148 VAL A O 1
ATOM 1016 N N . LEU A 1 128 ? 18.994 34.411 23.330 1.00 13.67 149 LEU A N 1
ATOM 1017 C CA . LEU A 1 128 ? 19.010 34.551 24.789 1.00 13.92 149 LEU A CA 1
ATOM 1018 C C . LEU A 1 128 ? 18.615 33.247 25.510 1.00 14.83 149 LEU A C 1
ATOM 1019 O O . LEU A 1 128 ? 19.295 32.820 26.435 1.00 14.14 149 LEU A O 1
ATOM 1024 N N . ALA A 1 129 ? 17.529 32.612 25.065 1.00 15.37 150 ALA A N 1
ATOM 1025 C CA . ALA A 1 129 ? 17.117 31.326 25.633 1.00 15.96 150 ALA A CA 1
ATOM 1026 C C . ALA A 1 129 ? 18.200 30.260 25.496 1.00 16.12 150 ALA A C 1
ATOM 1027 O O . ALA A 1 129 ? 18.442 29.495 26.419 1.00 17.08 150 ALA A O 1
ATOM 1029 N N . ALA A 1 130 ? 18.843 30.231 24.331 1.00 16.09 151 ALA A N 1
ATOM 1030 C CA . ALA A 1 130 ? 19.954 29.319 24.099 1.00 15.85 151 ALA A CA 1
ATOM 1031 C C . ALA A 1 130 ? 21.123 29.617 25.039 1.00 16.20 151 ALA A C 1
ATOM 1032 O O . ALA A 1 130 ? 21.740 28.688 25.559 1.00 15.72 151 ALA A O 1
ATOM 1034 N N . TYR A 1 131 ? 21.422 30.905 25.246 1.00 16.36 152 TYR A N 1
ATOM 1035 C CA . TYR A 1 131 ? 22.478 31.310 26.166 1.00 17.42 152 TYR A CA 1
ATOM 1036 C C . TYR A 1 131 ? 22.193 30.789 27.574 1.00 17.93 152 TYR A C 1
ATOM 1037 O O . TYR A 1 131 ? 23.095 30.337 28.274 1.00 18.44 152 TYR A O 1
ATOM 1046 N N . GLU A 1 132 ? 20.926 30.831 27.970 1.00 18.30 153 GLU A N 1
ATOM 1047 C CA . GLU A 1 132 ? 20.556 30.433 29.318 1.00 19.51 153 GLU A CA 1
ATOM 1048 C C . GLU A 1 132 ? 20.419 28.919 29.493 1.00 19.68 153 GLU A C 1
ATOM 1049 O O . GLU A 1 132 ? 20.235 28.440 30.610 1.00 20.00 153 GLU A O 1
ATOM 1055 N N . SER A 1 133 ? 20.535 28.174 28.394 1.00 19.83 154 SER A N 1
ATOM 1056 C CA . SER A 1 133 ? 20.393 26.718 28.423 1.00 19.92 154 SER A CA 1
ATOM 1057 C C . SER A 1 133 ? 21.707 26.014 28.772 1.00 19.66 154 SER A C 1
ATOM 1058 O O . SER A 1 133 ? 22.793 26.530 28.480 1.00 19.41 154 SER A O 1
ATOM 1061 N N . PRO A 1 134 ? 21.622 24.807 29.369 1.00 19.22 155 PRO A N 1
ATOM 1062 C CA . PRO A 1 134 ? 22.852 24.083 29.666 1.00 19.33 155 PRO A CA 1
ATOM 1063 C C . PRO A 1 134 ? 23.673 23.708 28.418 1.00 19.06 155 PRO A C 1
ATOM 1064 O O . PRO A 1 134 ? 24.882 23.590 28.551 1.00 19.28 155 PRO A O 1
ATOM 1068 N N . GLU A 1 135 ? 23.020 23.514 27.260 1.00 19.50 156 GLU A N 1
ATOM 1069 C CA . GLU A 1 135 ? 23.708 23.203 25.980 1.00 19.70 156 GLU A CA 1
ATOM 1070 C C . GLU A 1 135 ? 24.819 24.230 25.711 1.00 20.09 156 GLU A C 1
ATOM 1071 O O . GLU A 1 135 ? 25.966 23.848 25.443 1.00 20.29 156 GLU A O 1
ATOM 1077 N N . SER A 1 136 ? 24.500 25.522 25.839 1.00 19.89 157 SER A N 1
ATOM 1078 C CA . SER A 1 136 ? 25.487 26.577 25.563 1.00 19.42 157 SER A CA 1
ATOM 1079 C C . SER A 1 136 ? 26.694 26.569 26.519 1.00 19.22 157 SER A C 1
ATOM 1080 O O . SER A 1 136 ? 27.821 26.859 26.107 1.00 19.05 157 SER A O 1
ATOM 1083 N N . GLN A 1 137 ? 26.476 26.212 27.784 1.00 19.49 158 GLN A N 1
ATOM 1084 C CA . GLN A 1 137 ? 27.571 26.112 28.745 1.00 20.18 158 GLN A CA 1
ATOM 1085 C C . GLN A 1 137 ? 28.530 24.982 28.354 1.00 20.14 158 GLN A C 1
ATOM 1086 O O . GLN A 1 137 ? 29.748 25.098 28.523 1.00 20.23 158 GLN A O 1
ATOM 1092 N N . ALA A 1 138 ? 27.967 23.904 27.816 1.00 19.80 159 ALA A N 1
ATOM 1093 C CA . ALA A 1 138 ? 28.769 22.762 27.394 1.00 19.45 159 ALA A CA 1
ATOM 1094 C C . ALA A 1 138 ? 29.402 22.972 26.010 1.00 18.73 159 ALA A C 1
ATOM 1095 O O . ALA A 1 138 ? 30.496 22.466 25.766 1.00 18.87 159 ALA A O 1
ATOM 1097 N N . ARG A 1 139 ? 28.717 23.675 25.104 1.00 17.82 160 ARG A N 1
ATOM 1098 C CA . ARG A 1 139 ? 29.350 24.111 23.845 1.00 16.73 160 ARG A CA 1
ATOM 1099 C C . ARG A 1 139 ? 30.573 25.029 24.135 1.00 16.36 160 ARG A C 1
ATOM 1100 O O . ARG A 1 139 ? 31.622 24.888 23.497 1.00 15.76 160 ARG A O 1
ATOM 1108 N N . ALA A 1 140 ? 30.456 25.938 25.110 1.00 15.74 161 ALA A N 1
ATOM 1109 C CA . ALA A 1 140 ? 31.544 26.877 25.458 1.00 14.88 161 ALA A CA 1
ATOM 1110 C C . ALA A 1 140 ? 32.757 26.211 26.122 1.00 14.71 161 ALA A C 1
ATOM 1111 O O . ALA A 1 140 ? 33.914 26.563 25.838 1.00 13.87 161 ALA A O 1
ATOM 1113 N N . ASP A 1 141 ? 32.488 25.271 27.035 1.00 14.99 162 ASP A N 1
ATOM 1114 C CA A ASP A 1 141 ? 33.520 24.468 27.679 0.50 14.38 162 ASP A CA 1
ATOM 1115 C CA B ASP A 1 141 ? 33.566 24.536 27.691 0.50 14.92 162 ASP A CA 1
ATOM 1116 C C . ASP A 1 141 ? 34.357 23.706 26.659 1.00 14.52 162 ASP A C 1
ATOM 1117 O O . ASP A 1 141 ? 35.581 23.578 26.785 1.00 14.58 162 ASP A O 1
ATOM 1126 N N . LYS A 1 142 ? 33.663 23.178 25.653 1.00 14.04 163 LYS A N 1
ATOM 1127 C CA . LYS A 1 142 ? 34.318 22.448 24.560 1.00 13.39 163 LYS A CA 1
ATOM 1128 C C . LYS A 1 142 ? 35.208 23.403 23.742 1.00 12.34 163 LYS A C 1
ATOM 1129 O O . LYS A 1 142 ? 36.300 23.030 23.327 1.00 11.69 163 LYS A O 1
ATOM 1135 N N . MET A 1 143 ? 34.743 24.631 23.510 1.00 11.27 164 MET A N 1
ATOM 1136 C CA . MET A 1 143 ? 35.577 25.617 22.803 1.00 10.12 164 MET A CA 1
ATOM 1137 C C . MET A 1 143 ? 36.877 25.900 23.555 1.00 9.96 164 MET A C 1
ATOM 1138 O O . MET A 1 143 ? 37.949 26.005 22.948 1.00 9.14 164 MET A O 1
ATOM 1143 N N . GLN A 1 144 ? 36.798 26.024 24.878 1.00 9.74 165 GLN A N 1
ATOM 1144 C CA . GLN A 1 144 ? 38.015 26.209 25.648 1.00 10.40 165 GLN A CA 1
ATOM 1145 C C . GLN A 1 144 ? 38.951 25.011 25.543 1.00 10.45 165 GLN A C 1
ATOM 1146 O O . GLN A 1 144 ? 40.156 25.184 25.366 1.00 10.53 165 GLN A O 1
ATOM 1152 N N . GLU A 1 145 ? 38.378 23.808 25.664 1.00 10.52 166 GLU A N 1
ATOM 1153 C CA . GLU A 1 145 ? 39.141 22.576 25.512 1.00 11.14 166 GLU A CA 1
ATOM 1154 C C . GLU A 1 145 ? 39.854 22.502 24.160 1.00 10.29 166 GLU A C 1
ATOM 1155 O O . GLU A 1 145 ? 41.011 22.145 24.110 1.00 10.68 166 GLU A O 1
ATOM 1161 N N . LEU A 1 146 ? 39.161 22.837 23.074 1.00 9.62 167 LEU A N 1
ATOM 1162 C CA . LEU A 1 146 ? 39.795 22.836 21.751 1.00 9.30 167 LEU A CA 1
ATOM 1163 C C . LEU A 1 146 ? 40.937 23.841 21.675 1.00 9.15 167 LEU A C 1
ATOM 1164 O O . LEU A 1 146 ? 42.002 23.545 21.139 1.00 9.02 167 LEU A O 1
ATOM 1169 N N . THR A 1 147 ? 40.699 25.039 22.199 1.00 8.71 168 THR A N 1
ATOM 1170 C CA . THR A 1 147 ? 41.705 26.101 22.187 1.00 9.08 168 THR A CA 1
ATOM 1171 C C . THR A 1 147 ? 43.012 25.620 22.821 1.00 9.45 168 THR A C 1
ATOM 1172 O O . THR A 1 147 ? 44.094 25.807 22.258 1.00 10.06 168 THR A O 1
ATOM 1176 N N . GLU A 1 148 ? 42.881 24.966 23.979 1.00 10.43 169 GLU A N 1
ATOM 1177 C CA . GLU A 1 148 ? 44.032 24.515 24.756 1.00 11.81 169 GLU A CA 1
ATOM 1178 C C . GLU A 1 148 ? 44.678 23.263 24.165 1.00 11.54 169 GLU A C 1
ATOM 1179 O O . GLU A 1 148 ? 45.899 23.219 24.003 1.00 12.18 169 GLU A O 1
ATOM 1185 N N . THR A 1 149 ? 43.864 22.260 23.847 1.00 11.42 170 THR A N 1
ATOM 1186 C CA . THR A 1 149 ? 44.382 21.011 23.289 1.00 11.62 170 THR A CA 1
ATOM 1187 C C . THR A 1 149 ? 45.138 21.244 21.988 1.00 11.13 170 THR A C 1
ATOM 1188 O O . THR A 1 149 ? 46.217 20.673 21.781 1.00 11.63 170 THR A O 1
ATOM 1192 N N . PHE A 1 150 ? 44.575 22.080 21.110 1.00 10.06 171 PHE A N 1
ATOM 1193 C CA . PHE A 1 150 ? 45.167 22.283 19.786 1.00 10.31 171 PHE A CA 1
ATOM 1194 C C . PHE A 1 150 ? 46.018 23.544 19.688 1.00 10.28 171 PHE A C 1
ATOM 1195 O O . PHE A 1 150 ? 46.525 23.889 18.615 1.00 10.55 171 PHE A O 1
ATOM 1203 N N . GLN A 1 151 ? 46.206 24.195 20.836 1.00 10.87 172 GLN A N 1
ATOM 1204 C CA . GLN A 1 151 ? 47.064 25.389 20.951 1.00 11.34 172 GLN A CA 1
ATOM 1205 C C . GLN A 1 151 ? 46.755 26.440 19.877 1.00 10.90 172 GLN A C 1
ATOM 1206 O O . GLN A 1 151 ? 47.635 26.934 19.160 1.00 11.52 172 GLN A O 1
ATOM 1212 N N . ILE A 1 152 ? 45.467 26.753 19.762 1.00 10.22 173 ILE A N 1
ATOM 1213 C CA . ILE A 1 152 ? 45.028 27.776 18.824 1.00 9.59 173 ILE A CA 1
ATOM 1214 C C . ILE A 1 152 ? 45.349 29.131 19.460 1.00 9.84 173 ILE A C 1
ATOM 1215 O O . ILE A 1 152 ? 44.634 29.566 20.366 1.00 11.58 173 ILE A O 1
ATOM 1220 N N . ASP A 1 153 ? 46.424 29.779 19.003 1.00 9.78 174 ASP A N 1
ATOM 1221 C CA A ASP A 1 153 ? 46.893 31.010 19.644 0.50 10.05 174 ASP A CA 1
ATOM 1222 C CA B ASP A 1 153 ? 46.911 31.008 19.635 0.50 10.46 174 ASP A CA 1
ATOM 1223 C C . ASP A 1 153 ? 46.734 32.246 18.768 1.00 9.99 174 ASP A C 1
ATOM 1224 O O . ASP A 1 153 ? 47.193 33.330 19.130 1.00 11.06 174 ASP A O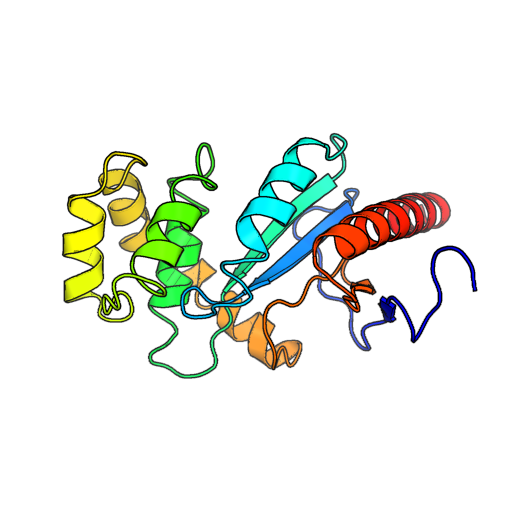 1
ATOM 1233 N N . GLY A 1 154 ? 46.058 32.091 17.626 1.00 9.16 175 GLY A N 1
ATOM 1234 C CA . GLY A 1 154 ? 45.788 33.230 16.740 1.00 8.84 175 GLY A CA 1
ATOM 1235 C C . GLY A 1 154 ? 44.436 33.067 16.069 1.00 8.19 175 GLY A C 1
ATOM 1236 O O . GLY A 1 154 ? 43.995 31.947 15.812 1.00 8.70 175 GLY A O 1
ATOM 1237 N N . VAL A 1 155 ? 43.764 34.180 15.799 1.00 7.71 176 VAL A N 1
ATOM 1238 C CA . VAL A 1 155 ? 42.490 34.144 15.091 1.00 7.50 176 VAL A CA 1
ATOM 1239 C C . VAL A 1 155 ? 42.509 35.230 14.015 1.00 7.53 176 VAL A C 1
ATOM 1240 O O . VAL A 1 155 ? 43.151 36.267 14.191 1.00 8.45 176 VAL A O 1
ATOM 1244 N N . PRO A 1 156 ? 41.824 34.998 12.892 1.00 7.36 177 PRO A N 1
ATOM 1245 C CA . PRO A 1 156 ? 41.109 33.770 12.546 1.00 8.28 177 PRO A CA 1
ATOM 1246 C C . PRO A 1 156 ? 42.061 32.671 12.141 1.00 8.13 177 PRO A C 1
ATOM 1247 O O . PRO A 1 156 ? 43.127 32.948 11.591 1.00 9.22 177 PRO A O 1
ATOM 1251 N N . THR A 1 157 ? 41.672 31.429 12.425 1.00 7.48 178 THR A N 1
ATOM 1252 C CA . THR A 1 157 ? 42.399 30.238 11.955 1.00 7.41 178 THR A CA 1
ATOM 1253 C C . THR A 1 157 ? 41.371 29.348 11.257 1.00 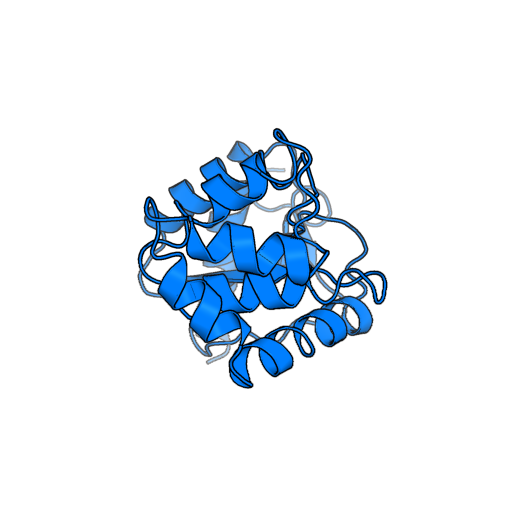7.19 178 THR A C 1
ATOM 1254 O O . THR A 1 157 ? 40.302 29.093 11.812 1.00 7.92 178 THR A O 1
ATOM 1258 N N . VAL A 1 158 ? 41.668 28.893 10.040 1.00 6.78 179 VAL A N 1
ATOM 1259 C CA . VAL A 1 158 ? 40.744 28.013 9.331 1.00 7.04 179 VAL A CA 1
ATOM 1260 C C . VAL A 1 158 ? 41.446 26.708 9.031 1.00 6.95 179 VAL A C 1
ATOM 1261 O O . VAL A 1 158 ? 42.548 26.709 8.492 1.00 7.12 179 VAL A O 1
ATOM 1265 N N . ILE A 1 159 ? 40.786 25.608 9.410 1.00 6.94 180 ILE A N 1
ATOM 1266 C CA A ILE A 1 159 ? 41.311 24.271 9.218 0.50 7.40 180 ILE A CA 1
ATOM 1267 C CA B ILE A 1 159 ? 41.300 24.245 9.238 0.50 7.68 180 ILE A CA 1
ATOM 1268 C C . ILE A 1 159 ? 40.316 23.417 8.413 1.00 7.45 180 ILE A C 1
ATOM 1269 O O . ILE A 1 159 ? 39.127 23.363 8.736 1.00 8.04 180 ILE A O 1
ATOM 1278 N N . VAL A 1 160 ? 40.807 22.756 7.367 1.00 7.48 181 VAL A N 1
ATOM 1279 C CA . VAL A 1 160 ? 39.953 21.933 6.512 1.00 7.15 181 VAL A CA 1
ATOM 1280 C C . VAL A 1 160 ? 40.221 20.458 6.751 1.00 7.80 181 VAL A C 1
ATOM 1281 O O . VAL A 1 160 ? 41.364 20.041 6.842 1.00 7.49 181 VAL A O 1
ATOM 1285 N N . GLY A 1 161 ? 39.162 19.668 6.863 1.00 7.83 182 GLY A N 1
ATOM 1286 C CA . GLY A 1 161 ? 39.336 18.221 6.998 1.00 8.20 182 GLY A CA 1
ATOM 1287 C C . GLY A 1 161 ? 40.021 17.802 8.282 1.00 8.11 182 GLY A C 1
ATOM 1288 O O . GLY A 1 161 ? 40.620 16.722 8.336 1.00 8.78 182 GLY A O 1
ATOM 1289 N N . GLY A 1 162 ? 39.961 18.662 9.303 1.00 7.69 183 GLY A N 1
ATOM 1290 C CA . GLY A 1 162 ? 40.619 18.396 10.583 1.00 7.86 183 GLY A CA 1
ATOM 1291 C C . GLY A 1 162 ? 42.136 18.534 10.602 1.00 7.84 183 GLY A C 1
ATOM 1292 O O . GLY A 1 162 ? 42.749 18.502 11.668 1.00 8.18 183 GLY A O 1
ATOM 1293 N N . LYS A 1 163 ? 42.764 18.695 9.437 1.00 7.68 184 LYS A N 1
ATOM 1294 C CA . LYS A 1 163 ? 44.232 18.601 9.395 1.00 8.10 184 LYS A CA 1
ATOM 1295 C C . LYS A 1 163 ? 44.988 19.655 8.580 1.00 8.05 184 LYS A C 1
ATOM 1296 O O . LYS A 1 163 ? 46.194 19.764 8.732 1.00 7.98 184 LYS A O 1
ATOM 1302 N N . TYR A 1 164 ? 44.301 20.395 7.710 1.00 7.64 185 TYR A N 1
ATOM 1303 C CA . TYR A 1 164 ? 44.979 21.332 6.807 1.00 7.79 185 TYR A CA 1
ATOM 1304 C C . TYR A 1 164 ? 44.660 22.773 7.172 1.00 7.48 185 TYR A C 1
ATOM 1305 O O . TYR A 1 164 ? 43.530 23.222 7.003 1.00 7.67 185 TYR A O 1
ATOM 1314 N N . LYS A 1 165 ? 45.666 23.491 7.666 1.00 7.29 186 LYS A N 1
ATOM 1315 C CA . LYS A 1 165 ? 45.501 24.880 8.061 1.00 7.64 186 LYS A CA 1
ATOM 1316 C C . LYS A 1 165 ? 45.732 25.774 6.854 1.00 7.36 186 LYS A C 1
ATOM 1317 O O . LYS A 1 165 ? 46.762 25.648 6.187 1.00 8.65 186 LYS A O 1
ATOM 1323 N N . VAL A 1 166 ? 44.775 26.661 6.582 1.00 7.01 187 VAL A N 1
ATOM 1324 C CA . VAL A 1 166 ? 44.922 27.643 5.513 1.00 7.26 187 VAL A CA 1
ATOM 1325 C C . VAL A 1 166 ? 45.916 28.724 5.933 1.00 7.30 187 VAL A C 1
ATOM 1326 O O . VAL A 1 166 ? 45.809 29.275 7.019 1.00 7.63 187 VAL A O 1
ATOM 1330 N N . GLU A 1 167 ? 46.901 29.000 5.079 1.00 8.46 188 GLU A N 1
ATOM 1331 C CA . GLU A 1 167 ? 47.824 30.111 5.317 1.00 9.05 188 GLU A CA 1
ATOM 1332 C C . GLU A 1 167 ? 47.393 31.229 4.363 1.00 9.23 188 GLU A C 1
ATOM 1333 O O . GLU A 1 167 ? 47.628 31.154 3.159 1.00 9.00 188 GLU A O 1
ATOM 1339 N N . PHE A 1 168 ? 46.704 32.232 4.904 1.00 9.87 189 PHE A N 1
ATOM 1340 C CA . PHE A 1 168 ? 46.061 33.257 4.085 1.00 10.58 189 PHE A CA 1
ATOM 1341 C C . PHE A 1 168 ? 47.044 34.319 3.590 1.00 11.12 189 PHE A C 1
ATOM 1342 O O . PHE A 1 168 ? 47.830 34.846 4.373 1.00 12.36 189 PHE A O 1
ATOM 1350 N N . ALA A 1 169 ? 46.967 34.617 2.290 1.00 11.49 190 ALA A N 1
ATOM 1351 C CA . ALA A 1 169 ? 47.596 35.815 1.707 1.00 12.18 190 ALA A CA 1
ATOM 1352 C C . ALA A 1 169 ? 46.619 37.001 1.793 1.00 12.08 190 ALA A C 1
ATOM 1353 O O . ALA A 1 169 ? 46.996 38.117 2.177 1.00 13.31 190 ALA A O 1
ATOM 1355 N N . ASP A 1 170 ? 45.360 36.731 1.457 1.00 12.07 191 ASP A N 1
ATOM 1356 C CA . ASP A 1 170 ? 44.227 37.605 1.767 1.00 11.84 191 ASP A CA 1
ATOM 1357 C C . ASP A 1 170 ? 42.974 36.718 1.885 1.00 11.23 191 ASP A C 1
ATOM 1358 O O . ASP A 1 170 ? 43.050 35.512 1.651 1.00 10.98 191 ASP A O 1
ATOM 1363 N N . TRP A 1 171 ? 41.825 37.282 2.267 1.00 11.32 192 TRP A N 1
ATOM 1364 C CA . TRP A 1 171 ? 40.669 36.418 2.532 1.00 11.11 192 TRP A CA 1
ATOM 1365 C C . TRP A 1 171 ? 40.133 35.768 1.255 1.00 11.76 192 TRP A C 1
ATOM 1366 O O . TRP A 1 171 ? 39.791 34.582 1.238 1.00 11.29 192 TRP A O 1
ATOM 1377 N N . GLU A 1 172 ? 40.074 36.547 0.177 1.00 12.50 193 GLU A N 1
ATOM 1378 C CA . GLU A 1 172 ? 39.500 36.041 -1.060 1.00 12.92 193 GLU A CA 1
ATOM 1379 C C . GLU A 1 172 ? 40.279 34.871 -1.647 1.00 12.62 193 GLU A C 1
ATOM 1380 O O . GLU A 1 172 ? 39.686 33.834 -1.968 1.00 13.46 193 GLU A O 1
ATOM 1386 N N . SER A 1 173 ? 41.603 35.010 -1.763 1.00 12.76 194 SER A N 1
ATOM 1387 C CA . SER A 1 173 ? 42.414 33.908 -2.273 1.00 12.72 194 SER A CA 1
ATOM 1388 C C . SER A 1 173 ? 42.359 32.688 -1.360 1.00 12.43 194 SER A C 1
ATOM 1389 O O . SER A 1 173 ? 42.460 31.541 -1.819 1.00 12.86 194 SER A O 1
ATOM 1392 N N . GLY A 1 174 ? 42.167 32.928 -0.064 1.00 11.20 195 GLY A N 1
ATOM 1393 C CA . GLY A 1 174 ? 42.049 31.822 0.883 1.00 10.35 195 GLY A CA 1
ATOM 1394 C C . GLY A 1 174 ? 40.841 30.941 0.604 1.00 10.13 195 GLY A C 1
ATOM 1395 O O . GLY A 1 174 ? 40.855 29.742 0.921 1.00 10.07 195 GLY A O 1
ATOM 1396 N N . MET A 1 175 ? 39.790 31.518 0.019 1.00 9.94 196 MET A N 1
ATOM 1397 C CA . MET A 1 175 ? 38.611 30.716 -0.328 1.00 10.83 196 MET A CA 1
ATOM 1398 C C . MET A 1 175 ? 38.935 29.668 -1.389 1.00 11.31 196 MET A C 1
ATOM 1399 O O . MET A 1 175 ? 38.448 28.537 -1.327 1.00 11.47 196 MET A O 1
ATOM 1404 N N . ASN A 1 176 ? 39.769 30.049 -2.362 1.00 11.56 197 ASN A N 1
ATOM 1405 C CA . ASN A 1 176 ? 40.280 29.106 -3.356 1.00 11.83 197 ASN A CA 1
ATOM 1406 C C . ASN A 1 176 ? 41.088 27.978 -2.703 1.00 11.31 197 ASN A C 1
ATOM 1407 O O . ASN A 1 176 ? 40.933 26.803 -3.041 1.00 11.89 197 ASN A O 1
ATOM 1412 N N . THR A 1 177 ? 41.954 28.343 -1.760 1.00 10.77 198 THR A N 1
ATOM 1413 C CA . THR A 1 177 ? 42.697 27.339 -0.982 1.00 10.42 198 THR A CA 1
ATOM 1414 C C . THR A 1 177 ? 41.738 26.365 -0.276 1.00 10.53 198 THR A C 1
ATOM 1415 O O . THR A 1 177 ? 41.943 25.150 -0.317 1.00 11.10 198 THR A O 1
ATOM 1419 N N . ILE A 1 178 ? 40.686 26.886 0.340 1.00 10.42 199 ILE A N 1
ATOM 1420 C CA . ILE A 1 178 ? 39.694 26.019 0.989 1.00 10.74 199 ILE A CA 1
ATOM 1421 C C . ILE A 1 178 ? 39.129 25.004 -0.006 1.00 11.18 199 ILE A C 1
ATOM 1422 O O . ILE A 1 178 ? 39.049 23.814 0.299 1.00 11.80 199 ILE A O 1
ATOM 1427 N N . ASP A 1 179 ? 38.748 25.472 -1.195 1.00 11.67 200 ASP A N 1
ATOM 1428 C CA . ASP A 1 179 ? 38.185 24.578 -2.212 1.00 12.26 200 ASP A CA 1
ATOM 1429 C C . ASP A 1 179 ? 39.155 23.469 -2.612 1.00 12.08 200 ASP A C 1
ATOM 1430 O O . ASP A 1 179 ? 38.749 22.311 -2.764 1.00 12.67 200 ASP A O 1
ATOM 1435 N N . LEU A 1 180 ? 40.421 23.828 -2.816 1.00 11.45 201 LEU A N 1
ATOM 1436 C CA . LEU A 1 180 ? 41.450 22.852 -3.180 1.00 11.59 201 LEU A CA 1
ATOM 1437 C C . LEU A 1 180 ? 41.674 21.858 -2.053 1.00 11.29 201 LEU A C 1
ATOM 1438 O O . LEU A 1 180 ? 41.798 20.650 -2.304 1.00 11.38 201 LEU A O 1
ATOM 1443 N N . LEU A 1 181 ? 41.732 22.359 -0.816 1.00 10.99 202 LEU A N 1
ATOM 1444 C CA . LEU A 1 181 ? 41.890 21.476 0.339 1.00 11.11 202 LEU A CA 1
ATOM 1445 C C . LEU A 1 181 ? 40.704 20.547 0.502 1.00 11.85 202 LEU A C 1
ATOM 1446 O O . LEU A 1 181 ? 40.874 19.374 0.827 1.00 12.41 202 LEU A O 1
ATOM 1451 N N . ALA A 1 182 ? 39.505 21.058 0.246 1.00 12.82 203 ALA A N 1
ATOM 1452 C CA . ALA A 1 182 ? 38.293 20.237 0.341 1.00 14.06 203 ALA A CA 1
ATOM 1453 C C . ALA A 1 182 ? 38.302 19.058 -0.632 1.00 15.08 203 ALA A C 1
ATOM 1454 O O . ALA A 1 182 ? 37.885 17.945 -0.278 1.00 15.95 203 ALA A O 1
ATOM 1456 N N . ASP A 1 183 ? 38.775 19.307 -1.854 1.00 15.89 204 ASP A N 1
ATOM 1457 C CA . ASP A 1 183 ? 38.941 18.249 -2.854 1.00 16.72 204 ASP A CA 1
ATOM 1458 C C . ASP A 1 183 ? 40.013 17.244 -2.411 1.00 16.28 204 ASP A C 1
ATOM 1459 O O . ASP A 1 183 ? 39.823 16.028 -2.535 1.00 16.96 204 ASP A O 1
ATOM 1464 N N . LYS A 1 184 ? 41.125 17.748 -1.869 1.00 15.82 205 LYS A N 1
ATOM 1465 C CA . LYS A 1 184 ? 42.205 16.885 -1.376 1.00 15.30 205 LYS A CA 1
ATOM 1466 C C . LYS A 1 184 ? 41.674 15.931 -0.298 1.00 15.93 205 LYS A C 1
ATOM 1467 O O . LYS A 1 184 ? 41.916 14.717 -0.364 1.00 15.50 205 LYS A O 1
ATOM 1473 N N . VAL A 1 185 ? 40.947 16.489 0.671 1.00 16.68 206 VAL A N 1
ATOM 1474 C CA . VAL A 1 185 ? 40.292 15.717 1.738 1.00 17.93 206 VAL A CA 1
ATOM 1475 C C . VAL A 1 185 ? 39.280 14.707 1.197 1.00 19.08 206 VAL A C 1
ATOM 1476 O O . VAL A 1 185 ? 39.324 13.531 1.559 1.00 19.57 206 VAL A O 1
ATOM 1480 N N . ARG A 1 186 ? 38.365 15.183 0.353 1.00 20.59 207 ARG A N 1
ATOM 1481 C CA . ARG A 1 186 ? 37.289 14.374 -0.212 1.00 22.03 207 ARG A CA 1
ATOM 1482 C C . ARG A 1 186 ? 37.866 13.106 -0.820 1.00 23.20 207 ARG A C 1
ATOM 1483 O O . ARG A 1 186 ? 37.369 12.002 -0.574 1.00 23.67 207 ARG A O 1
ATOM 1491 N N . GLU A 1 187 ? 38.942 13.261 -1.580 1.00 24.01 208 GLU A N 1
ATOM 1492 C CA . GLU A 1 187 ? 39.540 12.134 -2.283 1.00 25.56 208 GLU A CA 1
ATOM 1493 C C . GLU A 1 187 ? 40.505 11.290 -1.438 1.00 26.00 208 GLU A C 1
ATOM 1494 O O . GLU A 1 187 ? 40.697 10.102 -1.715 1.00 26.24 208 GLU A O 1
ATOM 1500 N N . GLU A 1 188 ? 41.091 11.898 -0.409 1.00 26.73 209 GLU A N 1
ATOM 1501 C CA . GLU A 1 188 ? 41.852 11.164 0.606 1.00 27.49 209 GLU A CA 1
ATOM 1502 C C . GLU A 1 188 ? 40.948 10.216 1.377 1.00 28.08 209 GLU A C 1
ATOM 1503 O O . GLU A 1 188 ? 41.275 9.040 1.542 1.00 28.15 209 GLU A O 1
ATOM 1509 N N . GLN A 1 189 ? 39.818 10.751 1.847 1.00 29.00 210 GLN A N 1
ATOM 1510 C CA . GLN A 1 189 ? 38.864 10.020 2.683 1.00 29.74 210 GLN A CA 1
ATOM 1511 C C . GLN A 1 189 ? 38.157 8.901 1.911 1.00 30.74 210 GLN A C 1
ATOM 1512 O O . GLN A 1 189 ? 37.778 7.881 2.500 1.00 31.01 210 GLN A O 1
ATOM 1518 N N . LYS A 1 190 ? 37.990 9.092 0.602 1.00 31.63 211 LYS A N 1
ATOM 1519 C CA . LYS A 1 190 ? 37.403 8.066 -0.267 1.00 32.54 211 LYS A CA 1
ATOM 1520 C C . LYS A 1 190 ? 38.407 6.962 -0.599 1.00 32.98 211 LYS A C 1
ATOM 1521 O O . LYS A 1 190 ? 38.050 5.779 -0.618 1.00 33.20 211 LYS A O 1
ATOM 1527 N N . ALA A 1 191 ? 39.656 7.356 -0.857 1.00 33.46 212 ALA A N 1
ATOM 1528 C CA . ALA A 1 191 ? 40.745 6.417 -1.149 1.00 34.01 212 ALA A CA 1
ATOM 1529 C C . ALA A 1 191 ? 41.100 5.522 0.040 1.00 34.48 212 ALA A C 1
ATOM 1530 O O . ALA A 1 191 ? 41.654 4.434 -0.140 1.00 34.81 212 ALA A O 1
ATOM 1532 N N . ALA A 1 192 ? 40.791 5.989 1.248 1.00 34.92 213 ALA A N 1
ATOM 1533 C CA . ALA A 1 192 ? 41.065 5.230 2.468 1.00 35.52 213 ALA A CA 1
ATOM 1534 C C . ALA A 1 192 ? 39.921 4.285 2.838 1.00 35.94 213 ALA A C 1
ATOM 1535 O O . ALA A 1 192 ? 40.113 3.353 3.625 1.00 36.27 213 ALA A O 1
ATOM 1537 N N . GLN A 1 193 ? 38.739 4.531 2.271 1.00 36.32 214 GLN A N 1
ATOM 1538 C CA . GLN A 1 193 ? 37.541 3.746 2.578 1.00 36.57 214 GLN A CA 1
ATOM 1539 C C . GLN A 1 193 ? 37.441 2.501 1.702 1.00 36.74 214 GLN A C 1
ATOM 1540 O O . GLN A 1 193 ? 38.099 1.492 1.966 1.00 37.03 214 GLN A O 1
#

InterPro domains:
  IPR001853 DSBA-like thioredoxin domain [PF01323] (67-210)
  IPR013766 Thioredoxin domain [PS51352] (26-229)
  IPR017937 Thioredoxin, conserved site [PS00194] (67-85)
  IPR023205 Thiol:disulphide interchange protein DsbA/DsbL [PIRSF001488] (37-226)
  IPR023205 Thiol:disulphide interchange protein DsbA/DsbL [cd03019] (46-226)
  IPR036249 Thioredoxin-like superfamily [SSF52833] (44-226)
  IPR050824 Bacterial Thiol:disulfide Interchange Protein DsbA [PTHR35891] (1-229)

Organism: Neisseria meningitidis serogroup B (strain ATCC BAA-335 / MC58) (NCBI:txid122586)

Nearest PDB structures (foldseek):
  3hz8-assembly1_A  TM=1.005E+00  e=1.101E-36  Neisseria meningitidis MC58
  3dvw-assembly1_A  TM=1.001E+00  e=7.311E-35  Neisseria meningitidis MC58
  3a3t-assembly3_C  TM=9.815E-01  e=2.120E-32  Neisseria meningitidis serogroup B
  2rem-assembly2_B  TM=8.452E-01  e=7.554E-13  Xylella fastidiosa
  5tlq-assembly1_A  TM=7.984E-01  e=1.189E-12  Pseudomonas aeruginosa PAO1

Solvent-accessible surface area: 9875 Å² total; per-residue (Å²): 132,99,39,51,40,114,60,119,38,16,45,65,41,117,82,80,2,99,40,113,74,101,74,67,2,0,0,0,4,0,7,0,1,65,8,79,118,0,25,118,0,18,82,29,1,16,159,31,23,151,72,30,143,142,43,20,29,51,15,12,11,0,0,5,105,104,179,93,19,59,23,6,0,48,0,6,0,0,0,39,43,37,7,75,149,53,34,51,56,0,7,64,57,0,9,55,0,24,33,101,102,160,44,133,0,67,63,51,124,51,0,66,140,23,0,33,102,25,113,61,7,68,1,132,124,0,40,59,8,14,116,27,113,89,0,100,62,85,1,69,98,5,62,70,3,6,106,74,34,149,13,131,32,31,23,11,0,0,0,11,2,72,6,70,5,58,54,103,82,59,116,48,2,8,96,12,0,62,78,0,1,76,71,2,42,85,67,74,126,94,91,125

Radius of gyration: 16.66 Å; Cα contacts (8 Å, |Δi|>4): 300; chains: 1; bounding box: 39×46×41 Å